Protein AF-E5VMH6-F1 (afdb_monomer)

Foldseek 3Di:
DVVVVVVVVVVLVLLVVLLVLVVVLVVLVVQLVVLVVVLVVLVVVLVVLVVVLVVLVVVVVLQVQQVLQVPQDAQAQRPPHGDRDDPDGRHHDDDPRDPVNSVVSVVVSVVSVVVNVVSVVSSVVSVVVSVVSLVVSCVSVVHDSVCSVVVVVSSVVSVVVNVVVVVVVVVVVVVVVD

Structure (mmCIF, N/CA/C/O backbone):
data_AF-E5VMH6-F1
#
_entry.id   AF-E5VMH6-F1
#
loop_
_atom_site.group_PDB
_atom_site.id
_atom_site.type_symbol
_atom_site.label_atom_id
_atom_site.label_alt_id
_atom_site.label_comp_id
_atom_site.label_asym_id
_atom_site.label_entity_id
_atom_site.label_seq_id
_atom_site.pdbx_PDB_ins_code
_atom_site.Cartn_x
_atom_site.Cartn_y
_atom_site.Cartn_z
_atom_site.occupancy
_atom_site.B_iso_or_equiv
_atom_site.auth_seq_id
_atom_site.auth_comp_id
_atom_site.auth_asym_id
_atom_site.auth_atom_id
_atom_site.pdbx_PDB_model_num
ATOM 1 N N . MET A 1 1 ? -32.561 -4.334 51.249 1.00 53.31 1 MET A N 1
ATOM 2 C CA . MET A 1 1 ? -32.921 -2.899 51.123 1.00 53.31 1 MET A CA 1
ATOM 3 C C . MET A 1 1 ? -31.687 -2.029 50.831 1.00 53.31 1 MET A C 1
ATOM 5 O O . MET A 1 1 ? -31.235 -2.083 49.698 1.00 53.31 1 MET A O 1
ATOM 9 N N . GLN A 1 2 ? -31.042 -1.331 51.783 1.00 58.72 2 GLN A N 1
ATOM 10 C CA . GLN A 1 2 ? -29.949 -0.370 51.467 1.00 58.72 2 GLN A CA 1
ATOM 11 C C . GLN A 1 2 ? -28.706 -0.980 50.770 1.00 58.72 2 GLN A C 1
ATOM 13 O O . GLN A 1 2 ? -28.101 -0.359 49.900 1.00 58.72 2 GLN A O 1
ATOM 18 N N . LYS A 1 3 ? -28.327 -2.222 51.109 1.00 61.38 3 LYS A N 1
ATOM 19 C CA . LYS A 1 3 ? -27.144 -2.909 50.540 1.00 61.38 3 LYS A CA 1
ATOM 20 C C . LYS A 1 3 ? -27.352 -3.386 49.092 1.00 61.38 3 LYS A C 1
ATOM 22 O O . LYS A 1 3 ? -26.386 -3.544 48.352 1.00 61.38 3 LYS A O 1
ATOM 27 N N . GLU A 1 4 ? -28.600 -3.628 48.693 1.00 64.31 4 GLU A N 1
ATOM 28 C CA . GLU A 1 4 ? -28.970 -4.042 47.330 1.00 64.31 4 GLU A CA 1
ATOM 29 C C . GLU A 1 4 ? -29.113 -2.833 46.406 1.00 64.31 4 GLU A C 1
ATOM 31 O O . GLU A 1 4 ? -28.638 -2.879 45.274 1.00 64.31 4 GLU A O 1
ATOM 36 N N . GLU A 1 5 ? -29.667 -1.725 46.908 1.00 63.72 5 GLU A N 1
ATOM 37 C CA . GLU A 1 5 ? -29.711 -0.447 46.185 1.00 63.72 5 GLU A CA 1
ATOM 38 C C . GLU A 1 5 ? -28.303 0.082 45.883 1.00 63.72 5 GLU A C 1
ATOM 40 O O . GLU A 1 5 ? -28.034 0.508 44.760 1.00 63.72 5 GLU A O 1
ATOM 45 N N . LEU A 1 6 ? -27.373 -0.024 46.842 1.00 65.38 6 LEU A N 1
ATOM 46 C CA . LEU A 1 6 ? -25.976 0.374 46.645 1.00 65.38 6 LEU A CA 1
ATOM 47 C C . LEU A 1 6 ? -25.268 -0.495 45.589 1.00 65.38 6 LEU A C 1
ATOM 49 O O . LEU A 1 6 ? -24.571 0.031 44.724 1.00 65.38 6 LEU A O 1
ATOM 53 N N . LYS A 1 7 ? -25.483 -1.820 45.606 1.00 66.38 7 LYS A N 1
ATOM 54 C CA . LYS A 1 7 ? -24.952 -2.737 44.578 1.00 66.38 7 LYS A CA 1
ATOM 55 C C . LYS A 1 7 ? -25.497 -2.416 43.189 1.00 66.38 7 LYS A C 1
ATOM 57 O O . LYS A 1 7 ? -24.739 -2.413 42.222 1.00 66.38 7 LYS A O 1
ATOM 62 N N . LEU A 1 8 ? -26.796 -2.134 43.094 1.00 65.62 8 LEU A N 1
ATOM 63 C CA . LEU A 1 8 ? -27.431 -1.770 41.834 1.00 65.62 8 LEU A CA 1
ATOM 64 C C . LEU A 1 8 ? -26.865 -0.448 41.298 1.00 65.62 8 LEU A C 1
ATOM 66 O O . LEU A 1 8 ? -26.525 -0.376 40.120 1.00 65.62 8 LEU A O 1
ATOM 70 N N . HIS A 1 9 ? -26.690 0.569 42.148 1.00 66.62 9 HIS A N 1
ATOM 71 C CA . HIS A 1 9 ? -26.116 1.860 41.752 1.00 66.62 9 HIS A CA 1
ATOM 72 C C . HIS A 1 9 ? -24.693 1.713 41.195 1.00 66.62 9 HIS A C 1
ATOM 74 O O . HIS A 1 9 ? -24.423 2.166 40.083 1.00 66.62 9 HIS A O 1
ATOM 80 N N . VAL A 1 10 ? -23.818 1.005 41.917 1.00 71.75 10 VAL A N 1
ATOM 81 C CA . VAL A 1 10 ? -22.428 0.747 41.498 1.00 71.75 10 VAL A CA 1
ATOM 82 C C . VAL A 1 10 ? -22.381 -0.009 40.167 1.00 71.75 10 VAL A C 1
ATOM 84 O O . VAL A 1 10 ? -21.605 0.334 39.276 1.00 71.75 10 VAL A O 1
ATOM 87 N N . GLN A 1 11 ? -23.249 -1.009 39.986 1.00 71.56 11 GLN A N 1
ATOM 88 C CA . GLN A 1 11 ? -23.335 -1.745 38.725 1.00 71.56 11 GLN A CA 1
ATOM 89 C C . GLN A 1 11 ? -23.806 -0.853 37.566 1.00 71.56 11 GLN A C 1
ATOM 91 O O . GLN A 1 11 ? -23.314 -0.977 36.446 1.00 71.56 11 GLN A O 1
ATOM 96 N N . THR A 1 12 ? -24.741 0.061 37.829 1.00 70.69 12 THR A N 1
ATOM 97 C CA . THR A 1 12 ? -25.285 0.971 36.810 1.00 70.69 12 THR A CA 1
ATOM 98 C C . THR A 1 12 ? -24.235 1.983 36.346 1.00 70.69 12 THR A C 1
ATOM 100 O O . THR A 1 12 ? -24.135 2.255 35.150 1.00 70.69 12 THR A O 1
ATOM 103 N N . GLU A 1 13 ? -23.422 2.512 37.264 1.00 73.38 13 GLU A N 1
ATOM 104 C CA . GLU A 1 13 ? -22.316 3.421 36.934 1.00 73.38 13 GLU A CA 1
ATOM 105 C C . GLU A 1 13 ? -21.221 2.719 36.130 1.00 73.38 13 GLU A C 1
ATOM 107 O O . GLU A 1 13 ? -20.808 3.229 35.088 1.00 73.38 13 GLU A O 1
ATOM 112 N N . LYS A 1 14 ? -20.832 1.507 36.542 1.00 75.19 14 LYS A N 1
ATOM 113 C CA . LYS A 1 14 ? -19.857 0.691 35.810 1.00 75.19 14 LYS A CA 1
ATOM 114 C C . LYS A 1 14 ? -20.325 0.378 34.385 1.00 75.19 14 LYS A C 1
ATOM 116 O O . LYS A 1 14 ? -19.547 0.471 33.438 1.00 75.19 14 LYS A O 1
ATOM 121 N N . ASN A 1 15 ? -21.610 0.062 34.213 1.00 72.62 15 ASN A N 1
ATOM 122 C CA . ASN A 1 15 ? -22.202 -0.172 32.895 1.00 72.62 15 ASN A CA 1
ATOM 123 C C . ASN A 1 15 ? -22.210 1.101 32.027 1.00 72.62 15 ASN A C 1
ATOM 125 O O . ASN A 1 15 ? -22.004 1.018 30.818 1.00 72.62 15 ASN A O 1
ATOM 129 N N . HIS A 1 16 ? -22.429 2.279 32.623 1.00 75.44 16 HIS A N 1
ATOM 130 C CA . HIS A 1 16 ? -22.403 3.565 31.912 1.00 75.44 16 HIS A CA 1
ATOM 131 C C . HIS A 1 16 ? -20.998 3.939 31.424 1.00 75.44 16 HIS A C 1
ATOM 133 O O . HIS A 1 16 ? -20.839 4.436 30.310 1.00 75.44 16 HIS A O 1
ATOM 139 N N . GLU A 1 17 ? -19.973 3.675 32.230 1.00 79.50 17 GLU A N 1
ATOM 140 C CA . GLU A 1 17 ? -18.573 3.900 31.854 1.00 79.50 17 GLU A CA 1
ATOM 141 C C . GLU A 1 17 ? -18.138 2.980 30.702 1.00 79.50 17 GLU A C 1
ATOM 143 O O . GLU A 1 17 ? -17.628 3.458 29.688 1.00 79.50 17 GLU A O 1
ATOM 148 N N . LEU A 1 18 ? -18.472 1.688 30.790 1.00 79.06 18 LEU A N 1
ATOM 149 C CA . LEU A 1 18 ? -18.285 0.721 29.701 1.00 79.06 18 LEU A CA 1
ATOM 150 C C . LEU A 1 18 ? -18.977 1.155 28.401 1.00 79.06 18 LEU A C 1
ATOM 152 O O . LEU A 1 18 ? -18.423 0.965 27.319 1.00 79.06 18 LEU A O 1
ATOM 156 N N . CYS A 1 19 ? -20.164 1.763 28.495 1.00 78.25 19 CYS A N 1
ATOM 157 C CA . CYS A 1 19 ? -20.863 2.279 27.321 1.00 78.25 19 CYS A CA 1
ATOM 158 C C . CYS A 1 19 ? -20.084 3.404 26.628 1.00 78.25 19 CYS A C 1
ATOM 160 O O . CYS A 1 19 ? -19.892 3.354 25.415 1.00 78.25 19 CYS A O 1
ATOM 162 N N . LYS A 1 20 ? -19.592 4.386 27.388 1.00 82.56 20 LYS A N 1
ATOM 163 C CA . LYS A 1 20 ? -18.819 5.508 26.831 1.00 82.56 20 LYS A CA 1
ATOM 164 C C . LYS A 1 20 ? -17.525 5.059 26.161 1.00 82.56 20 LYS A C 1
ATOM 166 O O . LYS A 1 20 ? -17.163 5.561 25.102 1.00 82.56 20 LYS A O 1
ATOM 171 N N . GLU A 1 21 ? -16.813 4.121 26.774 1.00 84.00 21 GLU A N 1
ATOM 172 C CA . GLU A 1 21 ? -15.559 3.613 26.208 1.00 84.00 21 GLU A CA 1
ATOM 173 C C . GLU A 1 21 ? -15.786 2.829 24.921 1.00 84.00 21 GLU A C 1
ATOM 175 O O . GLU A 1 21 ? -14.963 2.879 24.007 1.00 84.00 21 GLU A O 1
ATOM 180 N N . LYS A 1 22 ? -16.925 2.145 24.818 1.00 82.88 22 LYS A N 1
ATOM 181 C CA . LYS A 1 22 ? -17.296 1.441 23.600 1.00 82.88 22 LYS A CA 1
ATOM 182 C C . LYS A 1 22 ? -17.692 2.389 22.470 1.00 82.88 22 LYS A C 1
ATOM 184 O O . LYS A 1 22 ? -17.299 2.158 21.333 1.00 82.88 22 LYS A O 1
ATOM 189 N N . GLU A 1 23 ? -18.391 3.481 22.775 1.00 83.94 23 GLU A N 1
ATOM 190 C CA . GLU A 1 23 ? -18.632 4.565 21.808 1.00 83.94 23 GLU A CA 1
ATOM 191 C C . GLU A 1 23 ? -17.310 5.137 21.285 1.00 83.94 23 GLU A C 1
ATOM 193 O O . GLU A 1 23 ? -17.127 5.284 20.078 1.00 83.94 23 GLU A O 1
ATOM 198 N N . ALA A 1 24 ? -16.350 5.382 22.183 1.00 87.56 24 ALA A N 1
ATOM 199 C CA . ALA A 1 24 ? -15.019 5.834 21.796 1.00 87.56 24 ALA A CA 1
ATOM 200 C C . ALA A 1 24 ? -14.286 4.803 20.920 1.00 87.56 24 ALA A C 1
ATOM 202 O O . ALA A 1 24 ? -13.642 5.185 19.945 1.00 87.56 24 ALA A O 1
ATOM 203 N N . TYR A 1 25 ? -14.401 3.508 21.230 1.00 87.69 25 TYR A N 1
ATOM 204 C CA . TYR A 1 25 ? -13.848 2.432 20.405 1.00 87.69 25 TYR A CA 1
ATOM 205 C C . TYR A 1 25 ? -14.450 2.410 18.997 1.00 87.69 25 TYR A C 1
ATOM 207 O O . TYR A 1 25 ? -13.691 2.341 18.034 1.00 87.69 25 TYR A O 1
ATOM 215 N N . PHE A 1 26 ? -15.775 2.521 18.861 1.00 84.19 26 PHE A N 1
ATOM 216 C CA . PHE A 1 26 ? -16.422 2.561 17.547 1.00 84.19 26 PHE A CA 1
ATOM 217 C C . PHE A 1 26 ? -15.976 3.763 16.721 1.00 84.19 26 PHE A C 1
ATOM 219 O O . PHE A 1 26 ? -15.736 3.623 15.526 1.00 84.19 26 PHE A O 1
ATOM 226 N N . GLU A 1 27 ? -15.774 4.920 17.351 1.00 88.50 27 GLU A N 1
ATOM 227 C CA . GLU A 1 27 ? -15.226 6.078 16.646 1.00 88.50 27 GLU A CA 1
ATOM 228 C C . GLU A 1 27 ? -13.791 5.826 16.156 1.00 88.50 27 GLU A C 1
ATOM 230 O O . GLU A 1 27 ? -13.439 6.196 15.036 1.00 88.50 27 GLU A O 1
ATOM 235 N N . LYS A 1 28 ? -12.948 5.150 16.950 1.00 90.25 28 LYS A N 1
ATOM 236 C CA . LYS A 1 28 ? -11.605 4.750 16.492 1.00 90.25 28 LYS A CA 1
ATOM 237 C C . LYS A 1 28 ? -11.655 3.712 15.375 1.00 90.25 28 LYS A C 1
ATOM 239 O O . LYS A 1 28 ? -10.839 3.793 14.460 1.00 90.25 28 LYS A O 1
ATOM 244 N N . LEU A 1 29 ? -12.598 2.774 15.436 1.00 86.25 29 LEU A N 1
ATOM 245 C CA . LEU A 1 29 ? -12.802 1.768 14.398 1.00 86.25 29 LEU A CA 1
ATOM 246 C C . LEU A 1 29 ? -13.215 2.420 13.073 1.00 86.25 29 LEU A C 1
ATOM 248 O O . LEU A 1 29 ? -12.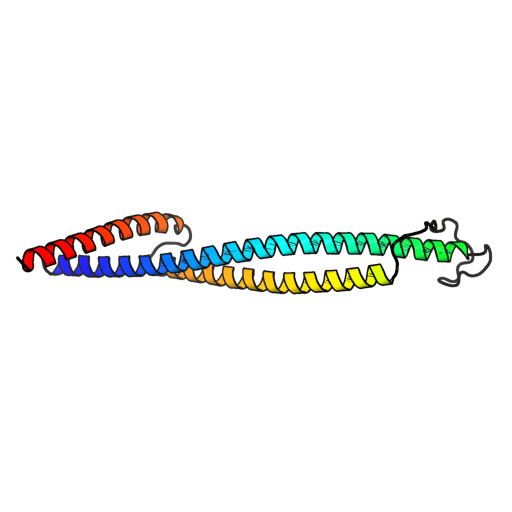594 2.142 12.054 1.00 86.25 29 LEU A O 1
ATOM 252 N N . ARG A 1 30 ? -14.155 3.371 13.113 1.00 85.06 30 ARG A N 1
ATOM 253 C CA . ARG A 1 30 ? -14.570 4.158 11.944 1.00 85.06 30 ARG A CA 1
ATOM 254 C C . ARG A 1 30 ? -13.390 4.889 11.302 1.00 85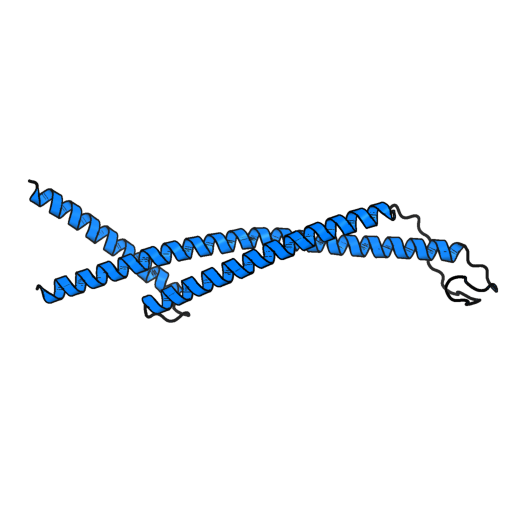.06 30 ARG A C 1
ATOM 256 O O . ARG A 1 30 ? -13.187 4.805 10.098 1.00 85.06 30 ARG A O 1
ATOM 263 N N . ILE A 1 31 ? -12.553 5.549 12.108 1.00 88.88 31 ILE A N 1
ATOM 264 C CA . ILE A 1 31 ? -11.339 6.218 11.609 1.00 88.88 31 ILE A CA 1
ATOM 265 C C . ILE A 1 31 ? -10.360 5.208 10.986 1.00 88.88 31 ILE A C 1
ATOM 267 O O . ILE A 1 31 ? -9.727 5.503 9.974 1.00 88.88 31 ILE A O 1
ATOM 271 N N . TYR A 1 32 ? -10.187 4.026 11.586 1.00 87.44 32 TYR A N 1
ATOM 272 C CA . TYR A 1 32 ? -9.351 2.964 11.018 1.00 87.44 32 TYR A CA 1
ATOM 273 C C . TYR A 1 32 ? -9.858 2.495 9.650 1.00 87.44 32 TYR A C 1
ATOM 275 O O . TYR A 1 32 ? -9.049 2.365 8.733 1.00 87.44 32 TYR A O 1
ATOM 283 N N . GLU A 1 33 ? -11.167 2.306 9.500 1.00 83.31 33 GLU A N 1
ATOM 284 C CA . GLU A 1 33 ? -11.804 1.931 8.234 1.00 83.31 33 GLU A CA 1
ATOM 285 C C . GLU A 1 33 ? -11.634 3.029 7.173 1.00 83.31 33 GLU A C 1
ATOM 287 O O . GLU A 1 33 ? -11.130 2.750 6.086 1.00 83.31 33 GLU A O 1
ATOM 292 N N . GLU A 1 34 ? -11.923 4.291 7.512 1.00 87.44 34 GLU A N 1
ATOM 293 C CA . GLU A 1 34 ? -11.764 5.442 6.607 1.00 87.44 34 GLU A CA 1
ATOM 294 C C . GLU A 1 34 ? -10.315 5.600 6.116 1.00 87.44 34 GLU A C 1
ATOM 296 O O . GLU A 1 34 ? -10.055 5.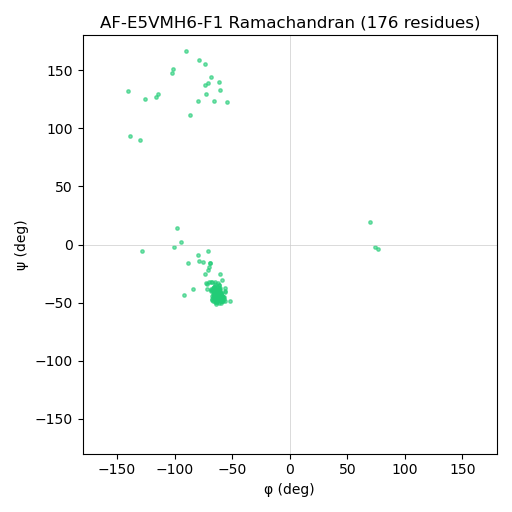809 4.928 1.00 87.44 34 GLU A O 1
ATOM 301 N N . VAL A 1 35 ? -9.334 5.475 7.018 1.00 85.62 35 VAL A N 1
ATOM 302 C CA . VAL A 1 35 ? -7.912 5.524 6.643 1.00 85.62 35 VAL A CA 1
ATOM 303 C C . VAL A 1 35 ? -7.513 4.290 5.820 1.00 85.62 35 VAL A C 1
ATOM 305 O O . VAL A 1 35 ? -6.666 4.409 4.931 1.00 85.62 35 VAL A O 1
ATOM 308 N N . GLY A 1 36 ? -8.128 3.132 6.078 1.00 82.12 36 GLY A N 1
ATOM 309 C CA . GLY A 1 36 ? -7.966 1.907 5.295 1.00 82.12 36 GLY A CA 1
ATOM 310 C C . GLY A 1 36 ? -8.395 2.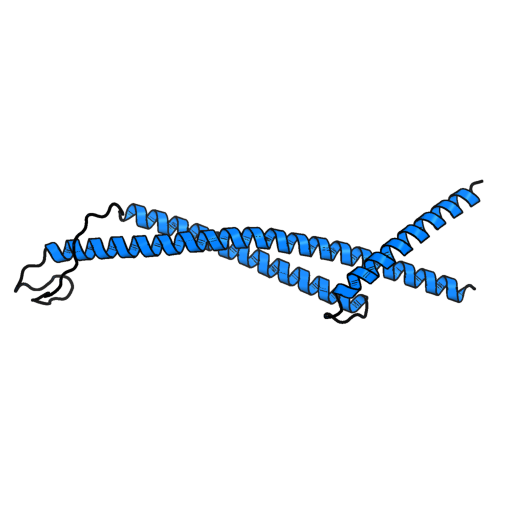080 3.838 1.00 82.12 36 GLY A C 1
ATOM 311 O O . GLY A 1 36 ? -7.609 1.789 2.939 1.00 82.12 36 GLY A O 1
ATOM 312 N N . GLU A 1 37 ? -9.571 2.662 3.591 1.00 88.19 37 GLU A N 1
ATOM 313 C CA . GLU A 1 37 ? -10.059 2.926 2.230 1.00 88.19 37 GLU A CA 1
ATOM 314 C C . GLU A 1 37 ? -9.134 3.862 1.442 1.00 88.19 37 GLU A C 1
ATOM 316 O O . GLU A 1 37 ? -8.876 3.659 0.251 1.00 88.19 37 GLU A O 1
ATOM 321 N N . VAL A 1 38 ? -8.619 4.909 2.097 1.00 91.94 38 VAL A N 1
ATOM 322 C CA . VAL A 1 38 ? -7.661 5.836 1.478 1.00 91.94 38 VAL A CA 1
ATOM 323 C C . VAL A 1 38 ? -6.358 5.113 1.138 1.00 91.94 38 VAL A C 1
ATOM 325 O O . VAL A 1 38 ? -5.815 5.296 0.047 1.00 91.94 38 VAL A O 1
ATOM 328 N N . TYR A 1 39 ? -5.858 4.276 2.049 1.00 90.25 39 TYR A N 1
ATOM 329 C CA . TYR A 1 39 ? -4.663 3.472 1.814 1.00 90.25 39 TYR A CA 1
ATOM 330 C C . TYR A 1 39 ? -4.840 2.497 0.647 1.00 90.25 39 TYR A C 1
ATOM 332 O O . TYR A 1 39 ? -3.941 2.408 -0.188 1.00 90.25 39 TYR A O 1
ATOM 340 N N . ASP A 1 40 ? -5.983 1.820 0.541 1.00 88.19 40 ASP A N 1
ATOM 341 C CA . ASP A 1 40 ? -6.242 0.867 -0.540 1.00 88.19 40 ASP A CA 1
ATOM 342 C C . ASP A 1 40 ? -6.264 1.547 -1.913 1.00 88.19 40 ASP A C 1
ATOM 344 O O . ASP A 1 40 ? -5.636 1.052 -2.853 1.00 88.19 40 ASP A O 1
ATOM 348 N N . LYS A 1 41 ? -6.876 2.734 -2.019 1.00 94.81 41 LYS A N 1
ATOM 349 C CA . LYS A 1 41 ? -6.844 3.545 -3.250 1.00 94.81 41 LYS A CA 1
ATOM 350 C C . LYS A 1 41 ? -5.412 3.899 -3.656 1.00 94.81 41 LYS A C 1
ATOM 352 O O . LYS A 1 41 ? -5.016 3.664 -4.797 1.00 94.81 41 LYS A O 1
ATOM 357 N N . ILE A 1 42 ? -4.609 4.397 -2.713 1.00 95.69 42 ILE A N 1
ATOM 358 C CA . ILE A 1 42 ? -3.205 4.759 -2.969 1.00 95.69 42 ILE A CA 1
ATOM 359 C C . ILE A 1 42 ? -2.372 3.515 -3.309 1.00 95.69 42 ILE A C 1
ATOM 361 O O . ILE A 1 42 ? -1.497 3.565 -4.170 1.00 95.69 42 ILE A O 1
ATOM 365 N N . ARG A 1 43 ? -2.638 2.375 -2.664 1.00 95.81 43 ARG A N 1
ATOM 366 C CA . ARG A 1 43 ? -1.970 1.098 -2.945 1.00 95.81 43 ARG A CA 1
ATOM 367 C C . ARG A 1 43 ? -2.237 0.624 -4.373 1.00 95.81 43 ARG A C 1
ATOM 369 O O . ARG A 1 43 ? -1.301 0.149 -5.016 1.00 95.81 43 ARG A O 1
ATOM 376 N N . MET A 1 44 ? -3.472 0.750 -4.860 1.00 97.19 44 MET A N 1
ATOM 377 C CA . MET A 1 44 ? -3.823 0.418 -6.245 1.00 97.19 44 MET A CA 1
ATOM 378 C C . MET A 1 44 ? -3.126 1.353 -7.235 1.00 97.19 44 MET A C 1
ATOM 380 O O . MET A 1 44 ? -2.426 0.868 -8.120 1.00 97.19 44 MET A O 1
ATOM 384 N N . GLN A 1 45 ? -3.203 2.669 -7.019 1.00 97.69 45 GLN A N 1
ATOM 385 C CA . GLN A 1 45 ? -2.514 3.654 -7.863 1.00 97.69 45 GLN A CA 1
ATOM 386 C C . GLN A 1 45 ? -1.001 3.408 -7.903 1.00 97.69 45 GLN A C 1
ATOM 388 O O . GLN A 1 45 ? -0.398 3.368 -8.969 1.00 97.69 45 GLN A O 1
ATOM 393 N N . ARG A 1 46 ? -0.371 3.152 -6.752 1.00 98.19 46 ARG A N 1
ATOM 394 C CA . ARG A 1 46 ? 1.060 2.827 -6.677 1.00 98.19 46 ARG A CA 1
ATOM 395 C C . ARG A 1 46 ? 1.434 1.631 -7.543 1.00 98.19 46 ARG A C 1
ATOM 397 O O . ARG A 1 46 ? 2.499 1.638 -8.155 1.00 98.19 46 ARG A O 1
ATOM 404 N N . LYS A 1 47 ? 0.588 0.599 -7.565 1.00 98.00 47 LYS A N 1
ATOM 405 C CA . LYS A 1 47 ? 0.809 -0.572 -8.411 1.00 98.00 47 LYS A CA 1
ATOM 406 C C . LYS A 1 47 ? 0.763 -0.179 -9.889 1.00 98.00 47 LYS A C 1
ATOM 408 O O . LYS A 1 47 ? 1.705 -0.484 -10.604 1.00 98.00 47 LYS A O 1
ATOM 413 N N . GLU A 1 48 ? -0.264 0.555 -10.310 1.00 98.19 48 GLU A N 1
ATOM 414 C CA . GLU A 1 48 ? -0.413 1.011 -11.700 1.00 98.19 48 GLU A CA 1
ATOM 415 C C . GLU A 1 48 ? 0.783 1.848 -12.172 1.00 98.19 48 GLU A C 1
ATOM 417 O O . GLU A 1 48 ? 1.321 1.604 -13.250 1.00 98.19 48 GLU A O 1
ATOM 422 N N . TYR A 1 49 ? 1.248 2.790 -11.348 1.00 98.19 49 TYR A N 1
ATOM 423 C CA . TYR A 1 49 ? 2.414 3.620 -11.659 1.00 98.19 49 TYR A CA 1
ATOM 424 C C . TYR A 1 49 ? 3.702 2.803 -11.787 1.00 98.19 49 TYR A C 1
ATOM 426 O O . TYR A 1 49 ? 4.473 3.016 -12.720 1.00 98.19 49 TYR A O 1
ATOM 434 N N . ARG A 1 50 ? 3.922 1.836 -10.888 1.00 97.88 50 ARG A N 1
ATOM 435 C CA . ARG A 1 50 ? 5.097 0.953 -10.941 1.00 97.88 50 ARG A CA 1
ATOM 436 C C . ARG A 1 50 ? 5.071 0.024 -12.148 1.00 97.88 50 ARG A C 1
ATOM 438 O O . ARG A 1 50 ? 6.093 -0.108 -12.815 1.00 97.88 50 ARG A O 1
ATOM 445 N N . ASP A 1 51 ? 3.919 -0.574 -12.437 1.00 98.25 51 ASP A N 1
ATOM 446 C CA . ASP A 1 51 ? 3.744 -1.461 -13.588 1.00 98.25 51 ASP A CA 1
ATOM 447 C C . ASP A 1 51 ? 3.969 -0.676 -14.893 1.00 98.25 51 ASP A C 1
ATOM 449 O O . ASP A 1 51 ? 4.717 -1.116 -15.767 1.00 98.25 51 ASP A O 1
ATOM 453 N N . ARG A 1 52 ? 3.413 0.540 -14.988 1.00 98.00 52 ARG A N 1
ATOM 454 C CA . ARG A 1 52 ? 3.621 1.437 -16.133 1.00 98.00 52 ARG A CA 1
ATOM 455 C C . ARG A 1 52 ? 5.076 1.879 -16.269 1.00 98.00 52 ARG A C 1
ATOM 457 O O . ARG A 1 52 ? 5.590 1.908 -17.382 1.00 98.00 52 ARG A O 1
ATOM 464 N N . LEU A 1 53 ? 5.738 2.226 -15.165 1.00 98.19 53 LEU A N 1
ATOM 465 C CA . LEU A 1 53 ? 7.145 2.621 -15.184 1.00 98.19 53 LEU A CA 1
ATOM 466 C C . LEU A 1 53 ? 8.040 1.471 -15.656 1.00 98.19 53 LEU A C 1
ATOM 468 O O . LEU A 1 53 ? 8.936 1.715 -16.457 1.00 98.19 53 LEU A O 1
ATOM 472 N N . SER A 1 54 ? 7.781 0.240 -15.205 1.00 97.69 54 SER A N 1
ATOM 473 C CA . SER A 1 54 ? 8.509 -0.949 -15.665 1.00 97.69 54 SER A CA 1
ATOM 474 C C . SER A 1 54 ? 8.326 -1.168 -17.166 1.00 97.69 54 SER A C 1
ATOM 476 O O . SER A 1 54 ? 9.312 -1.265 -17.886 1.00 97.69 54 SER A O 1
ATOM 478 N N . ASP A 1 55 ? 7.081 -1.163 -17.653 1.00 96.19 55 ASP A N 1
ATOM 479 C CA . ASP A 1 55 ? 6.783 -1.339 -19.082 1.00 96.19 55 ASP A CA 1
ATOM 480 C C . ASP A 1 55 ? 7.437 -0.247 -19.942 1.00 96.19 55 ASP A C 1
ATOM 482 O O . ASP A 1 55 ? 8.018 -0.531 -20.990 1.00 96.19 55 ASP A O 1
ATOM 486 N N . TRP A 1 56 ? 7.395 1.009 -19.494 1.00 96.44 56 TRP A N 1
ATOM 487 C CA . TRP A 1 56 ? 8.027 2.106 -20.222 1.00 96.44 56 TRP A CA 1
ATOM 488 C C . TRP A 1 56 ? 9.549 2.005 -20.218 1.00 96.44 56 TRP A C 1
ATOM 490 O O . TRP A 1 56 ? 10.178 2.301 -21.236 1.00 96.44 56 TRP A O 1
ATOM 500 N N . GLN A 1 57 ? 10.135 1.587 -19.095 1.00 96.19 57 GLN A N 1
ATOM 501 C CA . GLN A 1 57 ? 11.573 1.397 -18.971 1.00 96.19 57 GLN A CA 1
ATOM 502 C C . GLN A 1 57 ? 12.054 0.301 -19.921 1.00 96.19 57 GLN A C 1
ATOM 504 O O . GLN A 1 57 ? 12.966 0.543 -20.708 1.00 96.19 57 GLN A O 1
ATOM 509 N N . ASP A 1 58 ? 11.379 -0.848 -19.922 1.00 93.94 58 ASP A N 1
ATOM 510 C CA . ASP A 1 58 ? 11.717 -1.981 -20.782 1.00 93.94 58 ASP A CA 1
ATOM 511 C C . ASP A 1 58 ? 11.642 -1.590 -22.266 1.00 93.94 58 ASP A C 1
ATOM 513 O O . ASP A 1 58 ? 12.561 -1.860 -23.040 1.00 93.94 58 ASP A O 1
ATOM 517 N N . ARG A 1 59 ? 10.581 -0.880 -22.675 1.00 92.38 59 ARG A N 1
ATOM 518 C CA . ARG A 1 59 ? 10.428 -0.399 -24.060 1.00 92.38 59 ARG A CA 1
ATOM 519 C C . ARG A 1 59 ? 11.516 0.590 -24.460 1.00 92.38 59 ARG A C 1
ATOM 521 O O . ARG A 1 59 ? 12.027 0.513 -25.578 1.00 92.38 59 ARG A O 1
ATOM 528 N N . TYR A 1 60 ? 11.853 1.522 -23.574 1.00 93.75 60 TYR A N 1
ATOM 529 C CA . TYR A 1 60 ? 12.911 2.492 -23.825 1.00 93.75 60 TYR A CA 1
ATOM 530 C C . TYR A 1 60 ? 14.272 1.804 -23.961 1.00 93.75 60 TYR A C 1
ATOM 532 O O . TYR A 1 60 ? 14.986 2.063 -24.929 1.00 93.75 60 TYR A O 1
ATOM 540 N N . ASP A 1 61 ? 14.599 0.880 -23.058 1.00 91.75 61 ASP A N 1
ATOM 541 C CA . ASP A 1 61 ? 15.874 0.161 -23.065 1.00 91.75 61 ASP A CA 1
ATOM 542 C C . ASP A 1 61 ? 16.000 -0.751 -24.293 1.00 91.75 61 ASP A C 1
ATOM 544 O O . ASP A 1 61 ? 17.048 -0.771 -24.943 1.00 91.75 61 ASP A O 1
ATOM 548 N N . CYS A 1 62 ? 14.918 -1.430 -24.693 1.00 90.38 62 CYS A N 1
ATOM 549 C CA . CYS A 1 62 ? 14.875 -2.176 -25.952 1.00 90.38 62 CYS A CA 1
ATOM 550 C C . CYS A 1 62 ? 15.115 -1.270 -27.167 1.00 90.38 62 CYS A C 1
ATOM 552 O O . CYS A 1 62 ? 15.882 -1.637 -28.058 1.00 90.38 62 CYS A O 1
ATOM 554 N N . ASN A 1 63 ? 14.502 -0.083 -27.203 1.00 90.38 63 ASN A N 1
ATOM 555 C CA . ASN A 1 63 ? 14.705 0.865 -28.297 1.00 90.38 63 ASN A CA 1
ATOM 556 C C . ASN A 1 63 ? 16.158 1.374 -28.353 1.00 90.38 63 ASN A C 1
ATOM 558 O O . ASN A 1 63 ? 16.769 1.384 -29.422 1.00 90.38 63 ASN A O 1
ATOM 562 N N . GLN A 1 64 ? 16.748 1.725 -27.205 1.00 90.56 64 GLN A N 1
ATOM 563 C CA . GLN A 1 64 ? 18.156 2.133 -27.121 1.00 90.56 64 GLN A CA 1
ATOM 564 C C . GLN A 1 64 ? 19.098 1.012 -27.579 1.00 90.56 64 GLN A C 1
ATOM 566 O O . GLN A 1 64 ? 20.016 1.255 -28.365 1.00 90.56 64 GLN A O 1
ATOM 571 N N . ALA A 1 65 ? 18.844 -0.230 -27.156 1.00 90.38 65 ALA A N 1
ATOM 572 C CA . ALA A 1 65 ? 19.614 -1.390 -27.595 1.00 90.38 65 ALA A CA 1
ATOM 573 C C . ALA A 1 65 ? 19.506 -1.611 -29.114 1.00 90.38 65 ALA A C 1
ATOM 575 O O . ALA A 1 65 ? 20.520 -1.856 -29.768 1.00 90.38 65 ALA A O 1
ATOM 576 N N . GLY A 1 66 ? 18.307 -1.474 -29.690 1.00 91.06 66 GLY A N 1
ATOM 577 C CA . GLY A 1 66 ? 18.093 -1.566 -31.136 1.00 91.06 66 GLY A CA 1
ATOM 578 C C . GLY A 1 66 ? 18.810 -0.460 -31.917 1.00 91.06 66 GLY A C 1
ATOM 579 O O . GLY A 1 66 ? 19.397 -0.722 -32.968 1.00 91.06 66 GLY A O 1
ATOM 580 N N . LEU A 1 67 ? 18.826 0.769 -31.391 1.00 89.19 67 LEU A N 1
ATOM 581 C CA . LEU A 1 67 ? 19.523 1.896 -32.014 1.00 89.19 67 LEU A CA 1
ATOM 582 C C . LEU A 1 67 ? 21.042 1.679 -32.030 1.00 89.19 67 LEU A C 1
ATOM 584 O O . LEU A 1 67 ? 21.686 1.908 -33.052 1.00 89.19 67 LEU A O 1
ATOM 588 N N . LEU A 1 68 ? 21.612 1.194 -30.923 1.00 89.25 68 LEU A N 1
ATOM 589 C CA . LEU A 1 68 ? 23.027 0.825 -30.854 1.00 89.25 68 LEU A CA 1
ATOM 590 C C . LEU A 1 68 ? 23.350 -0.322 -31.815 1.00 89.25 68 LEU A C 1
ATOM 592 O O . LEU A 1 68 ? 24.355 -0.272 -32.522 1.00 89.25 68 LEU A O 1
ATOM 596 N N . ALA A 1 69 ? 22.477 -1.329 -31.876 1.00 90.75 69 ALA A N 1
ATOM 597 C CA . ALA A 1 69 ? 22.666 -2.490 -32.729 1.00 90.75 69 ALA A CA 1
ATOM 598 C C . ALA A 1 69 ? 22.639 -2.151 -34.228 1.00 90.75 69 ALA A C 1
ATOM 600 O O . ALA A 1 69 ? 23.378 -2.764 -34.995 1.00 90.75 69 ALA A O 1
ATOM 601 N N . ARG A 1 70 ? 21.856 -1.144 -34.647 1.00 88.06 70 ARG A N 1
ATOM 602 C CA . ARG A 1 70 ? 21.849 -0.635 -36.034 1.00 88.06 70 ARG A CA 1
ATOM 603 C C . ARG A 1 70 ? 23.199 -0.092 -36.500 1.00 88.06 70 ARG A C 1
ATOM 605 O O . ARG A 1 70 ? 23.456 -0.089 -37.699 1.00 88.06 70 ARG A O 1
ATOM 612 N N . ASN A 1 71 ? 24.039 0.358 -35.573 1.00 87.44 71 ASN A N 1
ATOM 613 C CA . ASN A 1 71 ? 25.355 0.917 -35.876 1.00 87.44 71 ASN A CA 1
ATOM 614 C C . ASN A 1 71 ? 26.482 -0.127 -35.791 1.00 87.44 71 ASN A C 1
ATOM 616 O O . ASN A 1 71 ? 27.649 0.227 -35.951 1.00 87.44 71 ASN A O 1
ATOM 620 N N . LEU A 1 72 ? 26.165 -1.399 -35.515 1.00 90.38 72 LEU A N 1
ATOM 621 C CA . LEU A 1 72 ? 27.162 -2.467 -35.505 1.00 90.38 72 LEU A CA 1
ATOM 622 C C . LEU A 1 72 ? 27.577 -2.831 -36.932 1.00 90.38 72 LEU A C 1
ATOM 624 O O . LEU A 1 72 ? 26.745 -2.979 -37.823 1.00 90.38 72 LEU A O 1
ATOM 628 N N . ILE A 1 73 ? 28.881 -3.017 -37.119 1.00 88.25 73 ILE A N 1
ATOM 629 C CA . ILE A 1 73 ? 29.488 -3.438 -38.381 1.00 88.25 73 ILE A CA 1
ATOM 630 C C . ILE A 1 73 ? 30.126 -4.805 -38.139 1.00 88.25 73 ILE A C 1
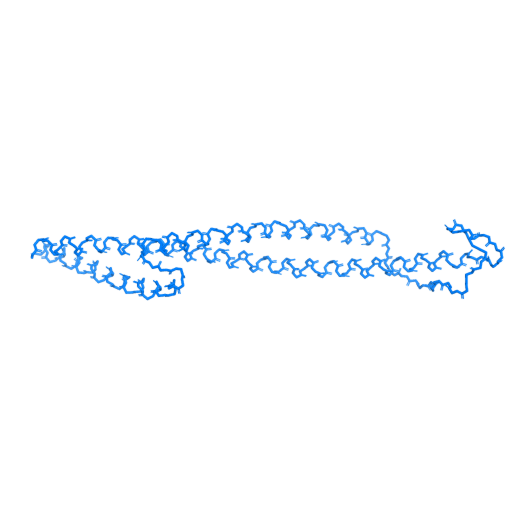ATOM 632 O O . ILE A 1 73 ? 30.907 -4.962 -37.199 1.00 88.25 73 ILE A O 1
ATOM 636 N N . ASP A 1 74 ? 29.794 -5.795 -38.967 1.00 88.94 74 ASP A N 1
ATOM 637 C CA . ASP A 1 74 ? 30.338 -7.147 -38.813 1.00 88.94 74 ASP A CA 1
ATOM 638 C C . ASP A 1 74 ? 31.871 -7.138 -38.952 1.00 88.94 74 ASP A C 1
ATOM 640 O O . ASP A 1 74 ? 32.453 -6.379 -39.738 1.00 88.94 74 ASP A O 1
ATOM 644 N N . GLY A 1 75 ? 32.541 -7.929 -38.114 1.00 88.75 75 GLY A N 1
ATOM 645 C CA . GLY A 1 75 ? 34.002 -7.982 -38.051 1.00 88.75 75 GLY A CA 1
ATOM 646 C C . GLY A 1 75 ? 34.678 -6.780 -37.376 1.00 88.75 75 GLY A C 1
ATOM 647 O O . GLY A 1 75 ? 35.899 -6.800 -37.229 1.00 88.75 75 GLY A O 1
ATOM 648 N N . HIS A 1 76 ? 33.931 -5.763 -36.928 1.00 91.81 76 HIS A N 1
ATOM 649 C CA . HIS A 1 76 ? 34.466 -4.640 -36.150 1.00 91.81 76 HIS A CA 1
ATOM 650 C C . HIS A 1 76 ? 34.145 -4.797 -34.655 1.00 91.81 76 HIS A C 1
ATOM 652 O O . HIS A 1 76 ? 33.093 -5.332 -34.300 1.00 91.81 76 HIS A O 1
ATOM 658 N N . PRO A 1 77 ? 35.024 -4.328 -33.748 1.00 93.31 77 PRO A N 1
ATOM 659 C CA . PRO A 1 77 ? 34.775 -4.415 -32.313 1.00 93.31 77 PRO A CA 1
ATOM 660 C C . PRO A 1 77 ? 33.585 -3.543 -31.905 1.00 93.31 77 PRO A C 1
ATOM 662 O O . PRO A 1 77 ? 33.576 -2.332 -32.119 1.00 93.31 77 PRO A O 1
ATOM 665 N N . CYS A 1 78 ? 32.584 -4.163 -31.277 1.00 92.31 78 CYS A N 1
ATOM 666 C CA . CYS A 1 78 ? 31.443 -3.460 -30.699 1.00 92.31 78 CYS A CA 1
ATOM 667 C C . CYS A 1 78 ? 31.893 -2.465 -29.611 1.00 92.31 78 CYS A C 1
ATOM 669 O O . CYS A 1 78 ? 32.635 -2.856 -28.707 1.00 92.31 78 CYS A O 1
ATOM 671 N N . PRO A 1 79 ? 31.400 -1.212 -29.611 1.00 89.69 79 PRO A N 1
ATOM 672 C CA . PRO A 1 79 ? 31.827 -0.191 -28.651 1.00 89.69 79 PRO A CA 1
ATOM 673 C C . PRO A 1 79 ? 31.363 -0.452 -27.208 1.00 89.69 79 PRO A C 1
ATOM 675 O O . PRO A 1 79 ? 31.884 0.166 -26.286 1.00 89.69 79 PRO A O 1
ATOM 678 N N . VAL A 1 80 ? 30.391 -1.348 -26.997 1.00 89.75 80 VAL A N 1
ATOM 679 C CA . VAL A 1 80 ? 29.846 -1.664 -25.664 1.00 89.75 80 VAL A CA 1
ATOM 680 C C . VAL A 1 80 ? 30.582 -2.838 -25.013 1.00 89.75 80 VAL A C 1
ATOM 682 O O . VAL A 1 80 ? 30.881 -2.789 -23.824 1.00 89.75 80 VAL A O 1
ATOM 685 N N . CYS A 1 81 ? 30.872 -3.900 -25.774 1.00 92.44 81 CYS A N 1
ATOM 686 C CA . CYS A 1 81 ? 31.416 -5.155 -25.235 1.00 92.44 81 CYS A CA 1
ATOM 687 C C . CYS A 1 81 ? 32.688 -5.669 -25.934 1.00 92.44 81 CYS A C 1
ATOM 689 O O . CYS A 1 81 ? 33.238 -6.682 -25.511 1.00 92.44 81 CYS A O 1
ATOM 691 N N . GLY A 1 82 ? 33.144 -5.034 -27.019 1.00 91.44 82 GLY A N 1
ATOM 692 C CA . GLY A 1 82 ? 34.337 -5.424 -27.785 1.00 91.44 82 GLY A CA 1
ATOM 693 C C . GLY A 1 82 ? 34.177 -6.633 -28.716 1.00 91.44 82 GLY A C 1
ATOM 694 O O . GLY A 1 82 ? 35.105 -6.952 -29.454 1.00 91.44 82 GLY A O 1
ATOM 695 N N . SER A 1 83 ? 33.022 -7.307 -28.722 1.00 92.94 83 SER A N 1
ATOM 696 C CA . SER A 1 83 ? 32.786 -8.485 -29.575 1.00 92.94 83 SER A CA 1
ATOM 697 C C . SER A 1 83 ? 32.726 -8.122 -31.062 1.00 92.94 83 SER A C 1
ATOM 699 O O . SER A 1 83 ? 32.179 -7.079 -31.416 1.00 92.94 83 SER A O 1
ATOM 701 N N . LEU A 1 84 ? 33.242 -9.011 -31.920 1.00 92.56 84 LEU A N 1
ATOM 702 C CA . LEU A 1 84 ? 33.287 -8.827 -33.382 1.00 92.56 84 LEU A CA 1
ATOM 703 C C . LEU A 1 84 ? 32.034 -9.332 -34.114 1.00 92.56 84 LEU A C 1
ATOM 705 O O . LEU A 1 84 ? 31.845 -9.010 -35.283 1.00 92.56 84 LEU A O 1
ATOM 709 N N . HIS A 1 85 ? 31.202 -10.145 -33.454 1.00 89.94 85 HIS A N 1
ATOM 710 C CA . HIS A 1 85 ? 30.054 -10.796 -34.080 1.00 89.94 85 HIS A CA 1
ATOM 711 C C . HIS A 1 85 ? 28.836 -10.814 -33.147 1.00 89.94 85 HIS A C 1
ATOM 713 O O . HIS A 1 85 ? 28.948 -11.189 -31.980 1.00 89.94 85 HIS A O 1
ATOM 719 N N . HIS A 1 86 ? 27.672 -10.423 -33.676 1.00 85.75 86 HIS A N 1
ATOM 720 C CA . HIS A 1 86 ? 26.384 -10.404 -32.974 1.00 85.75 86 HIS A CA 1
ATOM 721 C C . HIS A 1 86 ? 25.323 -11.119 -33.827 1.00 85.75 86 HIS A C 1
ATOM 723 O O . HIS A 1 86 ? 24.651 -10.475 -34.629 1.00 85.75 86 HIS A O 1
ATOM 729 N N . PRO A 1 87 ? 25.142 -12.444 -33.670 1.00 86.50 87 PRO A N 1
ATOM 730 C CA . PRO A 1 87 ? 24.270 -13.231 -34.548 1.00 86.50 87 PRO A CA 1
ATOM 731 C C . PRO A 1 87 ? 22.774 -12.930 -34.365 1.00 86.50 87 PRO A C 1
ATOM 733 O O . PRO A 1 87 ? 21.969 -13.249 -35.237 1.00 86.50 87 PRO A O 1
ATOM 736 N N . LYS A 1 88 ? 22.383 -12.331 -33.232 1.00 86.62 88 LYS A N 1
ATOM 737 C CA . LYS A 1 88 ? 21.009 -11.897 -32.959 1.00 86.62 88 LYS A CA 1
ATOM 738 C C . LYS A 1 88 ? 21.022 -10.534 -32.276 1.00 86.62 88 LYS A C 1
ATOM 740 O O . LYS A 1 88 ? 21.160 -10.440 -31.058 1.00 86.62 88 LYS A O 1
ATOM 745 N N . THR A 1 89 ? 20.921 -9.486 -33.079 1.00 86.00 89 THR A N 1
ATOM 746 C CA . THR A 1 89 ? 20.826 -8.103 -32.614 1.00 86.00 89 THR A CA 1
ATOM 747 C C . THR A 1 89 ? 19.416 -7.764 -32.136 1.00 86.00 89 THR A C 1
ATOM 749 O O . THR A 1 89 ? 18.445 -8.443 -32.473 1.00 86.00 89 THR A O 1
ATOM 752 N N . ALA A 1 90 ? 19.306 -6.728 -31.303 1.00 87.81 90 ALA A N 1
ATOM 753 C CA . ALA A 1 90 ? 18.015 -6.192 -30.896 1.00 87.81 90 ALA A CA 1
ATOM 754 C C . ALA A 1 90 ? 17.349 -5.458 -32.071 1.00 87.81 90 ALA A C 1
ATOM 756 O O . ALA A 1 90 ? 18.011 -4.711 -32.795 1.00 87.81 90 ALA A O 1
ATOM 757 N N . ASP A 1 91 ? 16.038 -5.637 -32.227 1.00 83.44 91 ASP A N 1
ATOM 758 C CA . ASP A 1 91 ? 15.263 -4.899 -33.222 1.00 83.44 91 ASP A CA 1
ATOM 759 C C . ASP A 1 91 ? 15.083 -3.444 -32.780 1.00 83.44 91 ASP A C 1
ATOM 761 O O . ASP A 1 91 ? 14.620 -3.166 -31.673 1.00 83.44 91 ASP A O 1
ATOM 765 N N . PHE A 1 92 ? 15.386 -2.503 -33.672 1.00 83.75 92 PHE A N 1
ATOM 766 C CA . PHE A 1 92 ? 14.992 -1.111 -33.481 1.00 83.75 92 PHE A CA 1
ATOM 767 C C . PHE A 1 92 ? 13.525 -0.926 -33.868 1.00 83.75 92 PHE A C 1
ATOM 769 O O . PHE A 1 92 ? 13.140 -1.187 -35.012 1.00 83.75 92 PHE A O 1
ATOM 776 N N . LYS A 1 93 ? 12.727 -0.415 -32.931 1.00 79.88 93 LYS A N 1
ATOM 777 C CA . LYS A 1 93 ? 11.369 0.070 -33.176 1.00 79.88 93 LYS A CA 1
ATOM 778 C C . LYS A 1 93 ? 11.284 1.488 -32.654 1.00 79.88 93 LYS A C 1
ATOM 780 O O . LYS A 1 93 ? 11.579 1.716 -31.487 1.00 79.88 93 LYS A O 1
ATOM 785 N N . GLU A 1 94 ? 10.864 2.406 -33.512 1.00 76.31 94 GLU A N 1
ATOM 786 C CA . GLU A 1 94 ? 10.607 3.781 -33.105 1.00 76.31 94 GLU A CA 1
ATOM 787 C C . GLU A 1 94 ? 9.618 3.772 -31.929 1.00 76.31 94 GLU A C 1
ATOM 789 O O . GLU A 1 94 ? 8.563 3.138 -31.994 1.00 76.31 94 GLU A O 1
ATOM 794 N N . SER A 1 95 ? 10.038 4.363 -30.812 1.00 80.69 95 SER A N 1
ATOM 795 C CA . SER A 1 95 ? 9.281 4.398 -29.564 1.00 80.69 95 SER A CA 1
ATOM 796 C C . SER A 1 95 ? 8.896 5.835 -29.282 1.00 80.69 95 SER A C 1
ATOM 798 O O . SER A 1 95 ? 9.762 6.707 -29.245 1.00 80.69 95 SER A O 1
ATOM 800 N N . ASP A 1 96 ? 7.617 6.058 -29.000 1.00 87.62 96 ASP A N 1
ATOM 801 C CA . ASP A 1 96 ? 7.104 7.366 -28.586 1.00 87.62 96 ASP A CA 1
ATOM 802 C C . ASP A 1 96 ? 7.549 7.745 -27.159 1.00 87.62 96 ASP A C 1
ATOM 804 O O . ASP A 1 96 ? 7.269 8.843 -26.685 1.00 87.62 9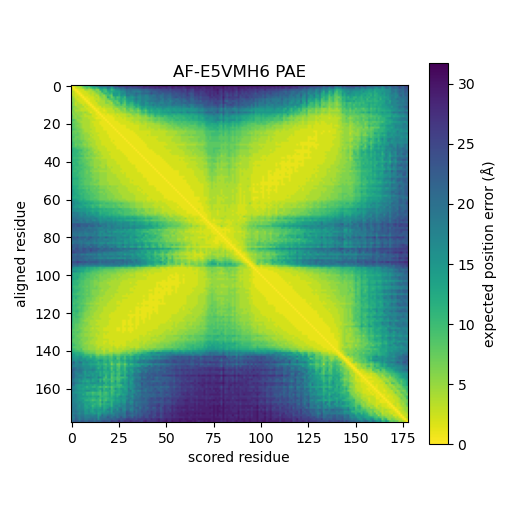6 ASP A O 1
ATOM 808 N N . ILE A 1 97 ? 8.224 6.838 -26.439 1.00 92.69 97 ILE A N 1
ATOM 809 C CA . ILE A 1 97 ? 8.692 7.059 -25.068 1.00 92.69 97 ILE A CA 1
ATOM 810 C C . ILE A 1 97 ? 10.061 7.737 -25.105 1.00 92.69 97 ILE A C 1
ATOM 812 O O . ILE A 1 97 ? 11.065 7.112 -25.454 1.00 92.69 97 ILE A O 1
ATOM 816 N N . THR A 1 98 ? 10.111 9.000 -24.682 1.00 93.50 98 THR A N 1
ATOM 817 C CA . THR A 1 98 ? 11.367 9.750 -24.542 1.00 93.50 98 THR A CA 1
ATOM 818 C C . THR A 1 98 ? 11.984 9.603 -23.148 1.00 93.50 98 THR A C 1
ATOM 820 O O . THR A 1 98 ? 11.340 9.160 -22.189 1.00 93.50 98 THR A O 1
ATOM 823 N N . GLN A 1 99 ? 13.245 10.019 -23.010 1.00 94.50 99 GLN A N 1
ATOM 824 C CA . GLN A 1 99 ? 13.934 10.043 -21.719 1.00 94.50 99 GLN A CA 1
ATOM 825 C C . GLN A 1 99 ? 13.251 10.998 -20.725 1.00 94.50 99 GLN A C 1
ATOM 827 O O . GLN A 1 99 ? 13.171 10.704 -19.531 1.00 94.50 99 GLN A O 1
ATOM 832 N N . GLU A 1 100 ? 12.728 12.127 -21.205 1.00 96.62 100 GLU A N 1
ATOM 833 C CA . GLU A 1 100 ? 12.003 13.116 -20.405 1.00 96.62 100 GLU A CA 1
ATOM 834 C C . GLU A 1 100 ? 10.682 12.544 -19.889 1.00 96.62 100 GLU A C 1
ATOM 836 O O . GLU A 1 100 ? 10.361 12.712 -18.714 1.00 96.62 100 GLU A O 1
ATOM 841 N N . MET A 1 101 ? 9.948 11.814 -20.736 1.00 96.81 101 MET A N 1
ATOM 842 C CA . MET A 1 101 ? 8.711 11.130 -20.350 1.00 96.81 101 MET A CA 1
ATOM 843 C C . MET A 1 101 ? 8.960 10.074 -19.267 1.00 96.81 101 MET A C 1
ATOM 845 O O . MET A 1 101 ? 8.217 10.007 -18.287 1.00 96.81 101 MET A O 1
ATOM 849 N N . LEU A 1 102 ? 10.032 9.284 -19.400 1.00 97.06 102 LEU A N 1
ATOM 850 C CA . LEU A 1 102 ? 10.451 8.338 -18.364 1.00 97.06 102 LEU A CA 1
ATOM 851 C C . LEU A 1 102 ? 10.825 9.034 -17.060 1.00 97.06 102 LEU A C 1
ATOM 853 O O . LEU A 1 102 ? 10.440 8.578 -15.984 1.00 97.06 102 LEU A O 1
ATOM 857 N N . ARG A 1 103 ? 11.576 10.135 -17.140 1.00 97.88 103 ARG A N 1
ATOM 858 C CA . ARG A 1 103 ? 11.962 10.909 -15.961 1.00 97.88 103 ARG A CA 1
ATOM 859 C C . ARG A 1 103 ? 10.736 11.459 -15.234 1.00 97.88 103 ARG A C 1
ATOM 861 O O . ARG A 1 103 ? 10.644 11.279 -14.024 1.00 97.88 103 ARG A O 1
ATOM 868 N N . ALA A 1 104 ? 9.788 12.048 -15.959 1.00 98.19 104 ALA A N 1
ATOM 869 C CA . ALA A 1 104 ? 8.539 12.539 -15.383 1.00 98.19 104 ALA A CA 1
ATOM 870 C C . ALA A 1 104 ? 7.757 11.410 -14.689 1.00 98.19 104 ALA A C 1
ATOM 872 O O . ALA A 1 104 ? 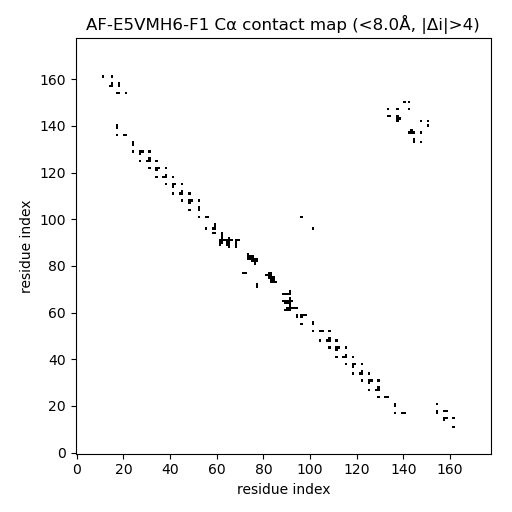7.354 11.552 -13.537 1.00 98.19 104 ALA A O 1
ATOM 873 N N . LEU A 1 105 ? 7.632 10.242 -15.332 1.00 98.12 105 LEU A N 1
ATOM 874 C CA . LEU A 1 105 ? 6.940 9.094 -14.742 1.00 98.12 105 LEU A CA 1
ATOM 875 C C . LEU A 1 105 ? 7.651 8.544 -13.490 1.00 98.12 105 LEU A C 1
ATOM 877 O O . LEU A 1 105 ? 6.985 8.101 -12.550 1.00 98.12 105 LEU A O 1
ATOM 881 N N . ARG A 1 106 ? 8.990 8.585 -13.438 1.00 98.31 106 ARG A N 1
ATOM 882 C CA . ARG A 1 106 ? 9.760 8.245 -12.225 1.00 98.31 106 ARG A CA 1
ATOM 883 C C . ARG A 1 106 ? 9.441 9.209 -11.084 1.00 98.31 106 ARG A C 1
ATOM 885 O O . ARG A 1 106 ? 9.132 8.751 -9.988 1.00 98.31 106 ARG A O 1
ATOM 892 N N . GLU A 1 107 ? 9.445 10.513 -11.350 1.00 98.38 107 GLU A N 1
ATOM 893 C CA . GLU A 1 107 ? 9.125 11.546 -10.354 1.00 98.38 107 GLU A CA 1
ATOM 894 C C . GLU A 1 107 ? 7.679 11.405 -9.830 1.00 98.38 107 GLU A C 1
ATOM 896 O O . GLU A 1 107 ? 7.436 11.490 -8.621 1.00 98.38 107 GLU A O 1
ATOM 901 N N . GLU A 1 108 ? 6.718 11.096 -10.708 1.00 98.12 108 GLU A N 1
ATOM 902 C CA . GLU A 1 108 ? 5.332 10.788 -10.324 1.00 98.12 108 GLU A CA 1
ATOM 903 C C . GLU A 1 108 ? 5.238 9.510 -9.470 1.00 98.12 108 GLU A C 1
ATOM 905 O O . GLU A 1 108 ? 4.555 9.487 -8.442 1.00 98.12 108 GLU A O 1
ATOM 910 N N . THR A 1 109 ? 5.973 8.458 -9.840 1.00 98.31 109 THR A N 1
ATOM 911 C CA . THR A 1 109 ? 6.014 7.196 -9.082 1.00 98.31 109 THR A CA 1
ATOM 912 C C . THR A 1 109 ? 6.605 7.404 -7.684 1.00 98.31 109 THR A C 1
ATOM 914 O O . THR A 1 109 ? 6.073 6.882 -6.703 1.00 98.31 109 THR A O 1
ATOM 917 N N . GLU A 1 110 ? 7.654 8.220 -7.556 1.00 98.19 110 GLU A N 1
ATOM 918 C CA . GLU A 1 110 ? 8.245 8.595 -6.265 1.00 98.19 110 GLU A CA 1
ATOM 919 C C . GLU A 1 110 ? 7.284 9.410 -5.388 1.00 98.19 110 GLU A C 1
ATOM 921 O O . GLU A 1 110 ? 7.279 9.280 -4.157 1.00 98.19 110 GLU A O 1
ATOM 926 N N . LEU A 1 111 ? 6.458 10.269 -5.991 1.00 98.25 111 LEU A N 1
ATOM 927 C CA . LEU A 1 111 ? 5.418 10.995 -5.266 1.00 98.25 111 LEU A CA 1
ATOM 928 C C . LEU A 1 111 ? 4.375 10.028 -4.689 1.00 98.25 111 LEU A C 1
ATOM 930 O O . LEU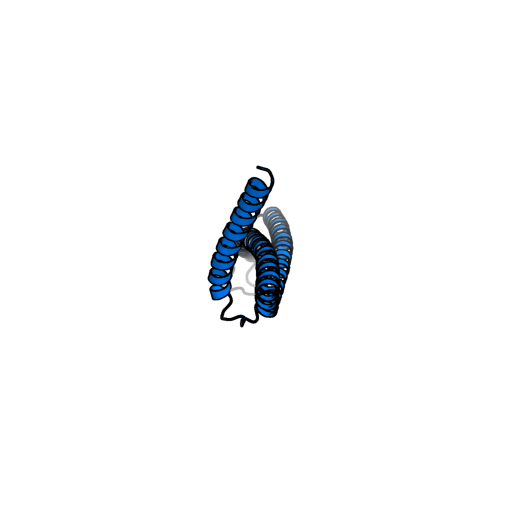 A 1 111 ? 4.061 10.111 -3.497 1.00 98.25 111 LEU A O 1
ATOM 934 N N . ILE A 1 112 ? 3.885 9.085 -5.496 1.00 98.06 112 ILE A N 1
ATOM 935 C CA . ILE A 1 112 ? 2.920 8.074 -5.047 1.00 98.06 112 ILE A CA 1
ATOM 936 C C . ILE A 1 112 ? 3.537 7.131 -4.002 1.00 98.06 112 ILE A C 1
ATOM 938 O O . ILE A 1 112 ? 2.878 6.795 -3.017 1.00 98.06 112 ILE A O 1
ATOM 942 N N . ASP A 1 113 ? 4.815 6.764 -4.126 1.00 98.06 113 ASP A N 1
ATOM 943 C CA . ASP A 1 113 ? 5.526 5.974 -3.112 1.00 98.06 113 ASP A CA 1
ATOM 944 C C . ASP A 1 113 ? 5.590 6.706 -1.752 1.00 98.06 113 ASP A C 1
ATOM 946 O O . ASP A 1 113 ? 5.365 6.099 -0.698 1.00 98.06 113 ASP A O 1
ATOM 950 N N . ARG A 1 114 ? 5.818 8.028 -1.747 1.00 98.44 114 ARG A N 1
ATOM 951 C CA . ARG A 1 114 ? 5.777 8.850 -0.520 1.00 98.44 114 ARG A CA 1
ATOM 952 C C . ARG A 1 114 ? 4.377 8.917 0.094 1.00 98.44 114 ARG A C 1
ATOM 954 O O . ARG A 1 114 ? 4.232 8.805 1.318 1.00 98.44 114 ARG A O 1
ATOM 961 N N . GLN A 1 115 ? 3.346 9.074 -0.735 1.00 98.00 115 GLN A N 1
ATOM 962 C CA . GLN A 1 115 ? 1.951 9.055 -0.285 1.00 98.00 115 GLN A CA 1
ATOM 963 C C . GLN A 1 115 ? 1.576 7.694 0.311 1.00 98.00 115 GLN A C 1
ATOM 965 O O . GLN A 1 115 ? 0.995 7.640 1.396 1.00 98.00 115 GLN A O 1
ATOM 970 N N . TYR A 1 116 ? 1.985 6.602 -0.338 1.00 98.19 116 TYR A N 1
ATOM 971 C CA . TYR A 1 116 ? 1.786 5.239 0.146 1.00 98.19 116 TYR A CA 1
ATOM 972 C C . TYR A 1 116 ? 2.408 5.031 1.525 1.00 98.19 116 TYR A C 1
ATOM 974 O O . TYR A 1 116 ? 1.733 4.544 2.429 1.00 98.19 116 TYR A O 1
ATOM 982 N N . ASN A 1 117 ? 3.666 5.438 1.721 1.00 98.06 117 ASN A N 1
ATOM 983 C CA . ASN A 1 117 ? 4.347 5.278 3.008 1.00 98.06 117 ASN A CA 1
ATOM 984 C C . ASN A 1 117 ? 3.636 6.050 4.128 1.00 98.06 117 ASN A C 1
ATOM 986 O O . ASN A 1 117 ? 3.493 5.550 5.245 1.00 98.06 117 ASN A O 1
ATOM 990 N N . THR A 1 118 ? 3.131 7.242 3.811 1.00 98.06 118 THR A N 1
ATOM 991 C CA . THR A 1 118 ? 2.372 8.073 4.749 1.00 98.06 118 THR A CA 1
ATOM 992 C C . THR A 1 118 ? 1.024 7.435 5.096 1.00 98.06 118 THR A C 1
ATOM 994 O O . THR A 1 118 ? 0.668 7.344 6.271 1.00 98.06 118 THR A O 1
ATOM 997 N N . ALA A 1 119 ? 0.273 6.964 4.097 1.00 94.62 119 ALA A N 1
ATOM 998 C CA . ALA A 1 119 ? -1.003 6.282 4.303 1.00 94.62 119 ALA A CA 1
ATOM 999 C C . ALA A 1 119 ? -0.822 4.976 5.094 1.00 94.62 119 ALA A C 1
ATOM 1001 O O . ALA A 1 119 ? -1.539 4.736 6.063 1.00 94.62 119 ALA A O 1
ATOM 1002 N N . PHE A 1 120 ? 0.198 4.183 4.758 1.00 96.56 120 PHE A N 1
ATOM 1003 C CA . PHE A 1 120 ? 0.546 2.953 5.467 1.00 96.56 120 PHE A CA 1
ATOM 1004 C C . PHE A 1 120 ? 0.858 3.208 6.947 1.00 96.56 120 PHE A C 1
ATOM 1006 O O . PHE A 1 120 ? 0.361 2.493 7.819 1.00 96.56 120 PHE A O 1
ATOM 1013 N N . ALA A 1 121 ? 1.637 4.252 7.249 1.00 98.19 121 ALA A N 1
ATOM 1014 C CA . ALA A 1 121 ? 1.936 4.635 8.625 1.00 98.19 121 ALA A CA 1
ATOM 1015 C C . ALA A 1 121 ? 0.663 4.998 9.409 1.00 98.19 121 ALA A C 1
ATOM 1017 O O . ALA A 1 121 ? 0.502 4.550 10.547 1.00 98.19 121 ALA A O 1
ATOM 1018 N N . LYS A 1 122 ? -0.271 5.736 8.791 1.00 96.00 122 LYS A N 1
ATOM 1019 C CA . LYS A 1 122 ? -1.564 6.084 9.404 1.00 96.00 122 LYS A CA 1
ATOM 1020 C C . LYS A 1 122 ? -2.432 4.852 9.669 1.00 96.00 122 LYS A C 1
ATOM 1022 O O . LYS A 1 122 ? -2.963 4.728 10.770 1.00 96.00 122 LYS A O 1
ATOM 1027 N N . VAL A 1 123 ? -2.537 3.920 8.714 1.00 92.25 123 VAL A N 1
ATOM 1028 C CA . VAL A 1 123 ? -3.270 2.651 8.908 1.00 92.25 123 VAL A CA 1
ATOM 1029 C C . VAL A 1 123 ? -2.664 1.864 10.064 1.00 92.25 123 VAL A C 1
ATOM 1031 O O . VAL A 1 123 ? -3.384 1.440 10.965 1.00 92.25 123 VAL A O 1
ATOM 1034 N N . LYS A 1 124 ? -1.334 1.708 10.081 1.00 96.88 124 LYS A N 1
ATOM 1035 C CA . LYS A 1 124 ? -0.624 0.980 11.140 1.00 96.88 124 LYS A CA 1
ATOM 1036 C C . LYS A 1 124 ? -0.865 1.604 12.516 1.00 96.88 124 LYS A C 1
ATOM 1038 O O . LYS A 1 124 ? -1.127 0.882 13.475 1.00 96.88 124 LYS A O 1
ATOM 1043 N N . GLN A 1 125 ? -0.801 2.932 12.609 1.00 97.31 125 GLN A N 1
ATOM 1044 C CA . GLN A 1 125 ? -1.079 3.657 13.846 1.00 97.31 125 GLN A CA 1
ATOM 1045 C C . GLN A 1 125 ? -2.532 3.463 14.298 1.00 97.31 125 GLN A C 1
ATOM 1047 O O . GLN A 1 125 ? -2.768 3.118 15.454 1.00 97.31 125 GLN A O 1
ATOM 1052 N N . SER A 1 126 ? -3.497 3.657 13.395 1.00 91.06 126 SER A N 1
ATOM 1053 C CA . SER A 1 126 ? -4.923 3.547 13.716 1.00 91.06 126 SER A CA 1
ATOM 1054 C C . SER A 1 126 ? -5.300 2.123 14.134 1.00 91.06 126 SER A C 1
ATOM 1056 O O . SER A 1 126 ? -5.975 1.938 15.146 1.00 91.06 126 SER A O 1
ATOM 1058 N N . LYS A 1 127 ? -4.749 1.107 13.455 1.00 92.44 127 LYS A N 1
ATOM 1059 C CA . LYS A 1 127 ? -4.889 -0.302 13.843 1.00 92.44 127 LYS A CA 1
ATOM 1060 C C . LYS A 1 127 ? -4.417 -0.549 15.276 1.00 92.44 127 LYS A C 1
ATOM 1062 O O . LYS A 1 127 ? -5.157 -1.127 16.066 1.00 92.44 127 LYS A O 1
ATOM 1067 N N . GLY A 1 128 ? -3.226 -0.059 15.628 1.00 93.25 128 GLY A N 1
ATOM 1068 C CA . GLY A 1 128 ? -2.698 -0.190 16.988 1.00 93.25 128 GLY A CA 1
ATOM 1069 C C . GLY A 1 128 ? -3.590 0.484 18.037 1.00 93.25 128 GLY A C 1
ATOM 1070 O O . GLY A 1 128 ? -3.820 -0.079 19.103 1.00 93.25 128 GLY A O 1
ATOM 1071 N N . ILE A 1 129 ? -4.156 1.657 17.728 1.00 93.75 129 ILE A N 1
ATOM 1072 C CA . ILE A 1 129 ? -5.105 2.346 18.620 1.00 93.75 129 ILE A CA 1
ATOM 1073 C C . ILE A 1 129 ? -6.371 1.504 18.825 1.00 93.75 129 ILE A C 1
ATOM 1075 O O . ILE A 1 129 ? -6.799 1.319 19.964 1.00 93.75 129 ILE A O 1
ATOM 1079 N N . VAL A 1 130 ? -6.956 0.974 17.747 1.00 89.88 130 VAL A N 1
ATOM 1080 C CA . VAL A 1 130 ? -8.152 0.119 17.808 1.00 89.88 130 VAL A CA 1
ATOM 1081 C C . VAL A 1 130 ? -7.885 -1.142 18.632 1.00 89.88 130 VAL A C 1
ATOM 1083 O O . VAL A 1 130 ? -8.706 -1.498 19.477 1.00 89.88 130 VAL A O 1
ATOM 1086 N N . GLU A 1 131 ? -6.735 -1.789 18.443 1.00 90.06 131 GLU A N 1
ATOM 1087 C CA . GLU A 1 131 ? -6.330 -2.979 19.202 1.00 90.06 131 GLU A CA 1
ATOM 1088 C C . GLU A 1 131 ? -6.168 -2.679 20.701 1.00 90.06 131 GLU A C 1
ATOM 1090 O O . GLU A 1 131 ? -6.706 -3.412 21.533 1.00 90.06 131 GLU A O 1
ATOM 1095 N N . ILE A 1 132 ? -5.524 -1.562 21.059 1.00 92.00 132 ILE A N 1
ATOM 1096 C CA . ILE A 1 132 ? -5.380 -1.128 22.458 1.00 92.00 132 ILE A CA 1
ATOM 1097 C C . ILE A 1 132 ? -6.751 -0.837 23.083 1.00 92.00 132 ILE A C 1
ATOM 1099 O O . ILE A 1 132 ? -7.035 -1.301 24.190 1.00 92.00 132 ILE A O 1
ATOM 1103 N N . CYS A 1 133 ? -7.623 -0.099 22.389 1.00 90.25 133 CYS A N 1
ATOM 1104 C CA . CYS A 1 133 ? -8.973 0.193 22.877 1.00 90.25 133 CYS A CA 1
ATOM 1105 C C . CYS A 1 133 ? -9.797 -1.091 23.060 1.00 90.25 133 CYS A C 1
ATOM 1107 O O . CYS A 1 133 ? -10.477 -1.249 24.077 1.00 90.25 133 CYS A O 1
ATOM 1109 N N . LYS A 1 134 ? -9.690 -2.039 22.118 1.00 87.00 134 LYS A N 1
ATOM 1110 C CA . LYS A 1 134 ? -10.322 -3.361 22.210 1.00 87.00 134 LYS A CA 1
ATOM 1111 C C . LYS A 1 134 ? -9.855 -4.111 23.458 1.00 87.00 134 LYS A C 1
ATOM 1113 O O . LYS A 1 134 ? -10.677 -4.633 24.213 1.00 87.00 134 LYS A O 1
ATOM 1118 N N . GLU A 1 135 ? -8.549 -4.146 23.705 1.00 88.19 135 GLU A N 1
ATOM 1119 C CA . GLU A 1 135 ? -7.972 -4.846 24.853 1.00 88.19 135 GLU A CA 1
ATOM 1120 C C . GLU A 1 135 ? -8.391 -4.208 26.190 1.00 88.19 135 GLU A C 1
ATOM 1122 O O . GLU A 1 135 ? -8.747 -4.916 27.136 1.00 88.19 135 GLU A O 1
ATOM 1127 N N . GLN A 1 136 ? -8.413 -2.874 26.270 1.00 88.06 136 GLN A N 1
ATOM 1128 C CA . GLN A 1 136 ? -8.877 -2.146 27.456 1.00 88.06 136 GLN A CA 1
ATOM 1129 C C . GLN A 1 136 ? -10.349 -2.442 27.775 1.00 88.06 136 GLN A C 1
ATOM 1131 O O . GLN A 1 136 ? -10.686 -2.714 28.932 1.00 88.06 136 GLN A O 1
ATOM 1136 N N . LEU A 1 137 ? -11.208 -2.468 26.752 1.00 85.12 137 LEU A N 1
ATOM 1137 C CA . LEU A 1 137 ? -12.619 -2.835 26.890 1.00 85.12 137 LEU A CA 1
ATOM 1138 C C . LEU A 1 137 ? -12.799 -4.275 27.383 1.00 85.12 137 LEU A C 1
ATOM 1140 O O . LEU A 1 137 ? -13.615 -4.521 28.276 1.00 85.12 137 LEU A O 1
ATOM 1144 N N . CYS A 1 138 ? -12.015 -5.227 26.866 1.00 84.62 138 CYS A N 1
ATOM 1145 C CA . CYS A 1 138 ? -12.026 -6.616 27.343 1.00 84.62 138 CYS A CA 1
ATOM 1146 C C . CYS A 1 138 ? -11.656 -6.700 28.831 1.00 84.62 138 CYS A C 1
ATOM 1148 O O . CYS A 1 138 ? -12.380 -7.299 29.628 1.00 84.62 138 CYS A O 1
ATOM 1150 N N . LYS A 1 139 ? -10.568 -6.027 29.231 1.00 85.19 139 LYS A N 1
ATOM 1151 C CA . LYS A 1 139 ? -10.090 -6.015 30.623 1.00 85.19 139 LYS A CA 1
ATOM 1152 C C . LYS A 1 139 ? -11.137 -5.454 31.587 1.00 85.19 139 LYS A C 1
ATOM 1154 O O . LYS A 1 139 ? -11.397 -6.060 32.623 1.00 85.19 139 LYS A O 1
ATOM 1159 N N . LYS A 1 140 ? -11.779 -4.332 31.246 1.00 82.19 140 LYS A N 1
ATOM 1160 C CA . LYS A 1 140 ? -12.791 -3.689 32.109 1.00 82.19 140 LYS A CA 1
ATOM 1161 C C . LYS A 1 140 ? -14.112 -4.449 32.181 1.00 82.19 140 LYS A C 1
ATOM 1163 O O . LYS A 1 140 ? -14.763 -4.454 33.229 1.00 82.19 140 LYS A O 1
ATOM 1168 N N . SER A 1 141 ? -14.501 -5.099 31.089 1.00 77.69 141 SER A N 1
ATOM 1169 C CA . SER A 1 141 ? -15.708 -5.930 31.034 1.00 77.69 141 SER A CA 1
ATOM 1170 C C . SER A 1 141 ? -15.527 -7.315 31.662 1.00 77.69 141 SER A C 1
ATOM 1172 O O . SER A 1 141 ? -16.519 -7.995 31.920 1.00 77.69 141 SER A O 1
ATOM 1174 N N . GLY A 1 142 ? -1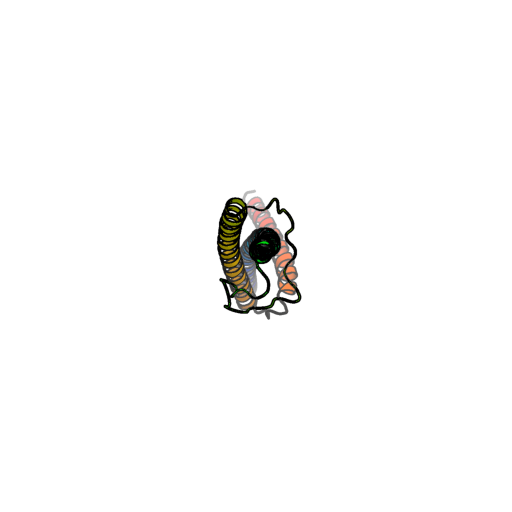4.284 -7.737 31.927 1.00 78.75 142 GLY A N 1
ATOM 1175 C CA . GLY A 1 142 ? -13.973 -9.082 32.416 1.00 78.75 142 GLY A CA 1
ATOM 1176 C C . GLY A 1 142 ? -14.210 -10.170 31.365 1.00 78.75 142 GLY A C 1
ATOM 1177 O O . GLY A 1 142 ? -14.385 -11.334 31.721 1.00 78.75 142 GLY A O 1
ATOM 1178 N N . LYS A 1 143 ? -14.261 -9.795 30.081 1.00 73.25 143 LYS A N 1
ATOM 1179 C CA . LYS A 1 143 ? -14.474 -10.703 28.950 1.00 73.25 143 LYS A CA 1
ATOM 1180 C C . LYS A 1 143 ? -13.160 -11.018 28.248 1.00 73.25 143 LYS A C 1
ATOM 1182 O O . LYS A 1 143 ? -12.233 -10.209 28.233 1.00 73.25 143 LYS A O 1
ATOM 1187 N N . ARG A 1 144 ? -13.084 -12.207 27.647 1.00 71.44 144 ARG A N 1
ATOM 1188 C CA . ARG A 1 144 ? -11.962 -12.581 26.775 1.00 71.44 144 ARG A CA 1
ATOM 1189 C C . ARG A 1 144 ? -12.056 -11.862 25.430 1.00 71.44 144 ARG A C 1
ATOM 1191 O O . ARG A 1 144 ? -13.147 -11.540 24.973 1.00 71.44 144 ARG A O 1
ATOM 1198 N N . SER A 1 145 ? -10.912 -11.690 24.765 1.00 65.31 145 SER A N 1
ATOM 1199 C CA . SER A 1 145 ? -10.818 -11.049 23.440 1.00 65.31 145 SER A CA 1
ATOM 1200 C C . SER A 1 145 ? -11.652 -11.754 22.357 1.00 65.31 145 SER A C 1
ATOM 1202 O O . SER A 1 145 ? -12.184 -11.101 21.463 1.00 65.31 145 SER A O 1
ATOM 1204 N N . GLU A 1 146 ? -11.831 -13.075 22.461 1.00 66.75 146 GLU A N 1
ATOM 1205 C CA . GLU A 1 146 ? -12.673 -13.870 21.545 1.00 66.75 146 GLU A CA 1
ATOM 1206 C C . GLU A 1 146 ? -14.176 -13.690 21.801 1.00 66.75 146 GLU A C 1
ATOM 1208 O O . GLU A 1 146 ? -14.996 -14.045 20.967 1.00 66.75 146 GLU A O 1
ATOM 1213 N N . GLU A 1 147 ? -14.556 -13.129 22.950 1.00 61.97 147 GLU A N 1
ATOM 1214 C CA . GLU A 1 147 ? -15.946 -12.822 23.290 1.00 61.97 147 GLU A CA 1
ATOM 1215 C C . GLU A 1 147 ? -16.287 -11.352 23.028 1.00 61.97 147 GLU A C 1
ATOM 1217 O O . GLU A 1 147 ? -17.302 -10.855 23.515 1.00 61.97 147 GLU A O 1
ATOM 1222 N N . PHE A 1 148 ? -15.440 -10.635 22.285 1.00 64.94 148 PHE A N 1
ATOM 1223 C CA . PHE A 1 148 ? -15.616 -9.206 22.053 1.00 64.94 148 PHE A CA 1
ATOM 1224 C C . PHE A 1 148 ? -16.932 -8.884 21.332 1.00 64.94 148 PHE A C 1
ATOM 1226 O O . PHE A 1 148 ? -17.583 -7.907 21.677 1.00 64.94 148 PHE A O 1
ATOM 1233 N N . GLU A 1 149 ? -17.387 -9.750 20.427 1.00 64.25 149 GLU A N 1
ATOM 1234 C CA . GLU A 1 149 ? -18.703 -9.639 19.775 1.00 64.25 149 GLU A CA 1
ATOM 1235 C C . GLU A 1 149 ? -19.853 -9.746 20.793 1.00 64.25 149 GLU A C 1
ATOM 1237 O O . GLU A 1 149 ? -20.845 -9.026 20.713 1.00 64.25 149 GLU A O 1
ATOM 1242 N N . LYS A 1 150 ? -19.691 -10.536 21.865 1.00 60.66 150 LYS A N 1
ATOM 1243 C CA . LYS A 1 150 ? -20.674 -10.602 22.963 1.00 60.66 150 LYS A CA 1
ATOM 1244 C C . LYS A 1 150 ? -20.719 -9.311 23.790 1.00 60.66 150 LYS A C 1
ATOM 1246 O O . LYS A 1 150 ? -21.674 -9.089 24.537 1.00 60.66 150 LYS A O 1
ATOM 1251 N N . LEU A 1 151 ? -19.713 -8.432 23.685 1.00 59.66 151 LEU A N 1
ATOM 1252 C CA . LEU A 1 151 ? -19.791 -7.100 24.288 1.00 59.66 151 LEU A CA 1
ATOM 1253 C C . LEU A 1 151 ? -20.785 -6.204 23.552 1.00 59.66 151 LEU A C 1
ATOM 1255 O O . LEU A 1 151 ? -21.215 -5.213 24.143 1.00 59.66 151 LEU A O 1
ATOM 1259 N N . ASP A 1 152 ? -21.122 -6.470 22.285 1.00 62.59 152 ASP A N 1
ATOM 1260 C CA . ASP A 1 152 ? -22.153 -5.714 21.554 1.00 62.59 152 ASP A CA 1
ATOM 1261 C C . ASP A 1 152 ? -23.526 -5.934 22.185 1.00 62.59 152 ASP A C 1
ATOM 1263 O O . ASP A 1 152 ? -24.213 -4.966 22.511 1.00 62.59 152 ASP A O 1
ATOM 1267 N N . GLU A 1 153 ? -23.858 -7.181 22.518 1.00 61.38 153 GLU A N 1
ATOM 1268 C CA . GLU A 1 153 ? -25.091 -7.520 23.235 1.00 61.38 153 GLU A CA 1
ATOM 1269 C C . GLU A 1 153 ? -25.137 -6.911 24.645 1.00 61.38 153 GLU A C 1
ATOM 1271 O O . GLU A 1 153 ? -26.151 -6.345 25.059 1.00 61.38 153 GLU A O 1
ATOM 1276 N N . ILE A 1 154 ? -24.027 -6.970 25.393 1.00 59.31 154 ILE A N 1
ATOM 1277 C CA . ILE A 1 154 ? -23.947 -6.386 26.744 1.00 59.31 154 ILE A CA 1
ATOM 1278 C C . ILE A 1 154 ? -24.098 -4.862 26.689 1.00 59.31 154 ILE A C 1
ATOM 1280 O O . ILE A 1 154 ? -24.749 -4.279 27.561 1.00 59.31 154 ILE A O 1
ATOM 1284 N N . TYR A 1 155 ? -23.535 -4.213 25.671 1.00 62.12 155 TYR A N 1
ATOM 1285 C CA . TYR A 1 155 ? -23.681 -2.778 25.447 1.00 62.12 155 TYR A CA 1
ATOM 1286 C C . TYR A 1 155 ? -25.119 -2.396 25.098 1.00 62.12 155 TYR A C 1
ATOM 1288 O O . TYR A 1 155 ? -25.679 -1.521 25.752 1.00 62.12 155 TYR A O 1
ATOM 1296 N N . GLU A 1 156 ? -25.749 -3.097 24.154 1.00 67.06 156 GLU A N 1
ATOM 1297 C CA . GLU A 1 156 ? -27.166 -2.953 23.791 1.00 67.06 156 GLU A CA 1
ATOM 1298 C C . GLU A 1 156 ? -28.087 -3.040 25.021 1.00 67.06 156 GLU A C 1
ATOM 1300 O O . GLU A 1 156 ? -28.947 -2.179 25.254 1.00 67.06 156 GLU A O 1
ATOM 1305 N N . ILE A 1 157 ? -27.875 -4.059 25.858 1.00 66.12 157 ILE A N 1
ATOM 1306 C CA . ILE A 1 157 ? -28.637 -4.274 27.093 1.00 66.12 157 ILE A CA 1
ATOM 1307 C C . ILE A 1 157 ? -28.369 -3.146 28.100 1.00 66.12 157 ILE A C 1
ATOM 1309 O O . ILE A 1 157 ? -29.314 -2.597 28.677 1.00 66.12 157 ILE A O 1
ATOM 1313 N N . SER A 1 158 ? -27.105 -2.758 28.282 1.00 57.94 158 SER A N 1
ATOM 1314 C CA . SER A 1 158 ? -26.695 -1.693 29.209 1.00 57.94 158 SER A CA 1
ATOM 1315 C C . SER A 1 158 ? -27.265 -0.329 28.807 1.00 57.94 158 SER A C 1
ATOM 1317 O O . SER A 1 158 ? -27.784 0.399 29.655 1.00 57.94 158 SER A O 1
ATOM 1319 N N . LEU A 1 159 ? -27.286 -0.013 27.510 1.00 64.50 159 LEU A N 1
ATOM 1320 C CA . LEU A 1 159 ? -27.916 1.181 26.943 1.00 64.50 159 LEU A CA 1
ATOM 1321 C C . LEU A 1 159 ? -29.418 1.223 27.220 1.00 64.50 159 LEU A C 1
ATOM 1323 O O . LEU A 1 159 ? -29.952 2.263 27.622 1.00 64.50 159 LEU A O 1
ATOM 1327 N N . ARG A 1 160 ? -30.121 0.098 27.025 1.00 69.12 160 ARG A N 1
ATOM 1328 C CA . ARG A 1 160 ? -31.558 -0.007 27.331 1.00 69.12 160 ARG A CA 1
ATOM 1329 C C . ARG A 1 160 ? -31.821 0.196 28.818 1.00 69.12 160 ARG A C 1
ATOM 1331 O O . ARG A 1 160 ? -32.720 0.961 29.170 1.00 69.12 160 ARG A O 1
ATOM 1338 N N . GLN A 1 161 ? -31.036 -0.444 29.685 1.00 62.44 161 GLN A N 1
ATOM 1339 C CA . GLN A 1 161 ? -31.155 -0.304 31.138 1.00 62.44 161 GLN A CA 1
ATOM 1340 C C . GLN A 1 161 ? -30.893 1.140 31.584 1.00 62.44 161 GLN A C 1
ATOM 1342 O O . GLN A 1 161 ? -31.708 1.706 32.311 1.00 62.44 161 GLN A O 1
ATOM 1347 N N . TYR A 1 162 ? -29.840 1.781 31.073 1.00 61.69 162 TYR A N 1
ATOM 1348 C CA . TYR A 1 162 ? -29.525 3.180 31.361 1.00 61.69 162 TYR A CA 1
ATOM 1349 C C . TYR A 1 162 ? -30.639 4.136 30.913 1.00 61.69 162 TYR A C 1
ATOM 1351 O O . TYR A 1 162 ? -31.095 4.974 31.697 1.00 61.69 162 TYR A O 1
ATOM 1359 N N . LYS A 1 163 ? -31.144 3.990 29.677 1.00 69.00 163 LYS A N 1
ATOM 1360 C CA . LYS A 1 163 ? -32.283 4.781 29.170 1.00 69.00 163 LYS A CA 1
ATOM 1361 C C . LYS A 1 163 ? -33.507 4.636 30.081 1.00 69.00 163 LYS A C 1
ATOM 1363 O O . LYS A 1 163 ? -34.172 5.631 30.375 1.00 69.00 163 LYS A O 1
ATOM 1368 N N . LYS A 1 164 ? -33.771 3.420 30.573 1.00 70.75 164 LYS A N 1
ATOM 1369 C CA . LYS A 1 164 ? -34.886 3.112 31.481 1.00 70.75 164 LYS A CA 1
ATOM 1370 C C . LYS A 1 164 ? -34.699 3.761 32.857 1.00 70.75 164 LYS A C 1
ATOM 1372 O O . LYS A 1 164 ? -35.603 4.447 33.327 1.00 70.75 164 LYS A O 1
ATOM 1377 N N . VAL A 1 165 ? -33.514 3.641 33.459 1.00 66.81 165 VAL A N 1
ATOM 1378 C CA . VAL A 1 165 ? -33.178 4.280 34.747 1.00 66.81 165 VAL A CA 1
ATOM 1379 C C . VAL A 1 165 ? -33.270 5.804 34.644 1.00 66.81 165 VAL A C 1
ATOM 1381 O O . VAL A 1 165 ? -33.915 6.436 35.477 1.00 66.81 165 VAL A O 1
ATOM 1384 N N . LYS A 1 166 ? -32.713 6.410 33.588 1.00 66.06 166 LYS A N 1
ATOM 1385 C CA . LYS A 1 166 ? -32.761 7.864 33.354 1.00 66.06 166 LYS A CA 1
ATOM 1386 C C . LYS A 1 166 ? -34.194 8.386 33.197 1.00 66.06 166 LYS A C 1
ATOM 1388 O O . LYS A 1 166 ? -34.509 9.463 33.710 1.00 66.06 166 LYS A O 1
ATOM 1393 N N . LYS A 1 167 ? -35.061 7.632 32.511 1.00 72.12 167 LYS A N 1
ATOM 1394 C CA . LYS A 1 167 ? -36.492 7.944 32.373 1.00 72.12 167 LYS A CA 1
ATOM 1395 C C . LYS A 1 167 ? -37.204 7.892 33.730 1.00 72.12 167 LYS A C 1
ATOM 1397 O O . LYS A 1 167 ? -37.803 8.888 34.128 1.00 72.12 167 LYS A O 1
ATOM 1402 N N . ASN A 1 168 ? -37.029 6.805 34.480 1.00 69.75 168 ASN A N 1
ATOM 1403 C CA . ASN A 1 168 ? -37.627 6.633 35.807 1.00 69.75 168 ASN A CA 1
ATOM 1404 C C . ASN A 1 168 ? -37.163 7.718 36.800 1.00 69.75 168 ASN A C 1
ATOM 1406 O O . ASN A 1 168 ? -37.952 8.218 37.601 1.00 69.75 168 ASN A O 1
ATOM 1410 N N . LEU A 1 169 ? -35.894 8.139 36.727 1.00 58.91 169 LEU A N 1
ATOM 1411 C CA . LEU A 1 169 ? -35.351 9.206 37.574 1.00 58.91 169 LEU A CA 1
ATOM 1412 C C . LEU A 1 169 ? -35.980 10.575 37.256 1.00 58.91 169 LEU A C 1
ATOM 1414 O O . LEU A 1 169 ? -36.263 11.350 38.170 1.00 58.91 169 LEU A O 1
ATOM 1418 N N . LYS A 1 170 ? -36.220 10.877 35.969 1.00 64.56 170 LYS A N 1
ATOM 1419 C CA . LYS A 1 170 ? -36.951 12.082 35.531 1.00 64.56 170 LYS A CA 1
ATOM 1420 C C . LYS A 1 170 ? -38.401 12.067 36.022 1.00 64.56 170 LYS A C 1
ATOM 1422 O O . LYS A 1 170 ? -38.875 13.073 36.541 1.00 64.56 170 LYS A O 1
ATOM 1427 N N . GLU A 1 171 ? -39.082 10.932 35.899 1.00 71.38 171 GLU A N 1
ATOM 1428 C CA . GLU A 1 171 ? -40.476 10.769 36.331 1.00 71.38 171 GLU A CA 1
ATOM 1429 C C . GLU A 1 171 ? -40.625 10.884 37.857 1.00 71.38 171 GLU A C 1
ATOM 1431 O O . GLU A 1 171 ? -41.528 11.566 38.341 1.00 71.38 171 GLU A O 1
ATOM 1436 N N . SER A 1 172 ? -39.689 10.315 38.624 1.00 55.19 172 SER A N 1
ATOM 1437 C CA . SER A 1 172 ? -39.642 10.443 40.088 1.00 55.19 172 SER A CA 1
ATOM 1438 C C . SER A 1 172 ? -39.378 11.887 40.542 1.00 55.19 172 SER A C 1
ATOM 1440 O O . SER A 1 172 ? -40.035 12.385 41.457 1.00 55.19 172 SER A O 1
ATOM 1442 N N . LYS A 1 173 ? -38.485 12.616 39.854 1.00 58.72 173 LYS A N 1
ATOM 1443 C CA . LYS A 1 173 ? -38.242 14.049 40.108 1.00 58.72 173 LYS A CA 1
ATOM 1444 C C . LYS A 1 173 ? -39.457 14.926 39.782 1.00 58.72 173 LYS A C 1
ATOM 1446 O O . LYS A 1 173 ? -39.713 15.877 40.512 1.00 58.72 173 LYS A O 1
ATOM 1451 N N . ASN A 1 174 ? -40.214 14.601 38.734 1.00 61.75 174 ASN A N 1
ATOM 1452 C CA . ASN A 1 174 ? -41.448 15.315 38.390 1.00 61.75 174 ASN A CA 1
ATOM 1453 C C . ASN A 1 174 ? -42.596 15.010 39.365 1.00 61.75 174 ASN A C 1
ATOM 1455 O O . ASN A 1 174 ? -43.387 15.901 39.654 1.00 61.75 174 ASN A O 1
ATOM 1459 N N . ARG A 1 175 ? -42.667 13.789 39.912 1.00 55.12 175 ARG A N 1
ATOM 1460 C CA . ARG A 1 175 ? -43.636 13.427 40.962 1.00 55.12 175 ARG A CA 1
ATOM 1461 C C . ARG A 1 175 ? -43.356 14.087 42.311 1.00 55.12 175 ARG A C 1
ATOM 1463 O O . ARG A 1 175 ? -44.304 14.371 43.016 1.00 55.12 175 ARG A O 1
ATOM 1470 N N . LYS A 1 176 ? -42.090 14.344 42.661 1.00 52.91 176 LYS A N 1
ATOM 1471 C CA . LYS A 1 176 ? -41.707 15.052 43.902 1.00 52.91 176 LYS A CA 1
ATOM 1472 C C . LYS A 1 176 ? -41.848 16.583 43.830 1.00 52.91 176 LYS A C 1
ATOM 1474 O O . LYS A 1 176 ? -41.645 17.249 44.836 1.00 52.91 176 LYS A O 1
ATOM 1479 N N . LYS A 1 177 ? -42.114 17.138 42.641 1.00 52.00 177 LYS A N 1
ATOM 1480 C CA . LYS A 1 177 ? -42.348 18.576 42.400 1.00 52.00 177 LYS A CA 1
ATOM 1481 C C . LYS A 1 177 ? -43.838 18.939 42.269 1.00 52.00 177 LYS A C 1
ATOM 1483 O O . LYS A 1 177 ? -44.141 20.108 42.056 1.00 52.00 177 LYS A O 1
ATOM 1488 N N . ARG A 1 178 ? -44.727 17.946 42.333 1.00 45.25 178 ARG A N 1
ATOM 1489 C CA . ARG A 1 178 ? -46.180 18.100 42.470 1.00 45.25 178 ARG A CA 1
ATOM 1490 C C . ARG A 1 178 ? -46.555 17.850 43.919 1.00 45.25 178 ARG A C 1
ATOM 1492 O O . ARG A 1 178 ? -47.539 18.477 44.350 1.00 45.25 178 ARG A O 1
#

Secondary structure (DSSP, 8-state):
-HHHHHHHHHHHHHHHHHHHHHHHHHHHHHHHHHHHHHHHHHHHHHHHHHHHHHHHHHHHHHHHHHHHHHT--TTSPPTTT--S--SSPPPP---S--HHHHHHHHHHHHHHHHHHHHHHHHHHHHHHHHHHHHHHHHHHHT--GGGTTHHHHHHHHHHHHHHHHHHHHHHHHHHTT-

Radius of gyration: 33.61 Å; Cα contacts (8 Å, |Δi|>4): 115; chains: 1; bounding box: 81×32×90 Å

Solvent-accessible surface area (backbone atoms only — not comparable to full-atom values): 9730 Å² total; per-residue (Å²): 107,76,75,55,53,52,53,51,50,55,52,52,51,53,44,51,52,56,44,54,54,48,55,53,38,52,54,41,44,52,52,30,52,57,41,41,57,54,32,51,53,42,51,52,51,43,47,54,43,51,54,50,48,49,54,52,48,54,53,41,52,44,28,53,47,4,55,57,43,71,71,62,52,85,78,39,65,36,94,87,78,56,50,41,75,72,98,76,67,52,69,64,52,97,64,94,68,46,74,65,58,52,49,51,50,49,55,51,38,53,51,42,52,53,52,37,56,54,33,50,51,52,33,55,50,33,49,53,51,38,52,52,46,51,51,53,52,22,64,77,70,74,46,56,79,90,45,50,72,59,48,53,56,53,41,57,51,40,53,54,50,48,56,50,52,56,48,52,51,52,53,52,55,55,60,75,74,107

Mean predicted aligned error: 10.55 Å

Nearest PDB structures (foldseek):
  6z6o-assembly1_D  TM=3.655E-01  e=2.455E+00  Saccharomyces cerevisiae S288C
  8c5v-assembly1_I  TM=3.480E-01  e=2.910E+00  Escherichia coli
  3zx6-assembly1_B  TM=3.371E-01  e=3.862E+00  Archaeoglobus fulgidus DSM 4304
  6tpi-assembly1_A  TM=3.169E-01  e=2.749E+00  Escherichia coli K-12
  3zx6-assembly1_A  TM=2.598E-01  e=2.072E+00  Archaeoglobus fulgidus DSM 4304

Sequence (178 aa):
MQKEELKLHVQTEKNHELCKEKEAYFEKLRIYEEVGEVYDKIRMQRKEYRDRLSDWQDRYDCNQAGLLARNLIDGHPCPVCGSLHHPKTADFKESDITQEMLRALREETELIDRQYNTAFAKVKQSKGIVEICKEQLCKKSGKRSEEFEKLDEIYEISLRQYKKVKKNLKESKNRKKR

pLDDT: mean 83.28, std 13.5, range [45.25, 98.44]